Protein AF-A0A970HP97-F1 (afdb_monomer)

Secondary structure (DSSP, 8-state):
---SS-HHHHHHHHHHHHHHHHHHHHHHHHHH--S--STTT-HHHHHHHHHHHHHHHHHHHHHHHHHHHHHHHHHHHHHHHHHHHHHHHHHHHHHHHHSTT--SHHHHHHHHHHHHHHHHHHHHHHHH-EETTEESSSSGGG----------EETTEE-----SPPSS----------S-TT--S---------BTTB-----------TTS--SEEEEEEEEEETTTTEEEEEEEETTS-EEEEEE-HHHHHHHHSSTT--EEEEEE-SSS-EEEEEEE--SS---TT-HHHHHHHHHHHHHH-EEEE-----

Foldseek 3Di:
DDCPDDVVVVVVVVVVVVVVVVVVVVVVCVVVVDPDDDCVVPVVVVVVVVVVVVVVVVVVVVVVVVVLVVVLVVLVVVLVVVLVVLVVVLVVLVVVLVDPPPPDPVVNVVSVVSNVVSVVVNVVSQVVSDDPNDGDRVCPVVPPPPDQDDFDDDPPDRDRDDDPDDDDDDFDFDDDDDDDDPPPDDRPRFDFDDDDDDTDGDDDDPPDPLLADAAAKWQWAWAQDPVQLKIWIWIAGPVGRIWIFIDHLVLCCQQAQDQFGKHKTFTGDPPPDGNDIDIDTDRHHFDSVDPVRVRVVRVVCSVVDIDGDPDHDD

Solvent-accessible surface area (backbone atoms only — not comparable to full-atom values): 19083 Å² total; per-residue (Å²): 136,85,77,92,67,64,62,67,61,52,51,52,50,54,53,49,51,56,49,52,54,51,50,52,52,52,50,50,30,64,74,69,72,34,98,68,86,47,60,91,79,36,48,68,65,47,51,52,51,52,50,50,51,53,48,49,56,51,49,52,52,50,50,52,53,50,51,54,50,50,54,47,49,51,55,52,49,54,52,50,50,54,46,48,53,48,53,49,51,47,50,52,50,55,53,58,68,67,43,89,81,67,87,45,73,67,60,53,49,54,52,46,52,53,44,52,50,51,51,52,49,47,55,44,54,24,69,65,41,58,54,96,90,37,58,69,59,67,61,67,70,74,65,76,72,77,76,86,76,78,83,57,84,50,100,87,52,88,59,78,75,77,72,97,66,76,94,76,92,74,86,67,83,80,82,78,86,78,92,65,85,84,77,75,84,76,82,79,79,65,79,76,70,86,61,98,85,61,85,78,83,75,83,85,76,84,83,67,58,89,49,57,78,69,56,43,50,30,50,34,43,41,43,56,41,79,91,78,43,29,42,41,34,40,35,38,33,84,88,69,54,64,29,43,21,76,39,47,50,68,52,41,38,53,13,33,46,35,81,71,17,64,38,73,46,51,26,20,60,86,79,89,47,66,48,50,72,48,80,45,68,45,94,58,61,45,63,71,88,38,68,72,55,42,46,50,49,18,51,56,49,28,76,68,41,74,48,74,48,84,84,55,86,130

Radius of gyration: 45.41 Å; Cα contacts (8 Å, |Δi|>4): 296; chains: 1; bounding box: 108×75×128 Å

Sequence (314 aa):
MRINTNLIAQNTYIQYTSNNNKIAKSVEKLSSGYAINSAADNAAGLSISEKMRAQIRGLEQASANAQDGISLIQTAEGALSSSTEILQRMREIAVQSASDTNENEIDREALQDEFIQLQAELDEISKTTTFNKKNLLDGSLATSTAKLANVNLAKSGLSVELGKAAAGHYVFSVGIQQESAEITAQQATFIATSSSDSFTVGTVTNNLSPSSLANGNYTISAEYDEDNKQMIFTAVSDKGQQFIAILSDSELADAFGTEGGVATLSFGNGEGNNAFSFTLTPTSTYDTSSTSTMSTLAADLTDALKLSATGGVD

pLDDT: mean 76.12, std 19.37, range [35.47, 96.88]

Mean predicted aligned error: 19.82 Å

Structure (mmCIF, N/CA/C/O backbone):
data_AF-A0A970HP97-F1
#
_entry.id   AF-A0A970HP97-F1
#
loop_
_atom_site.group_PDB
_atom_site.id
_atom_site.type_symbol
_atom_site.label_atom_id
_atom_site.label_alt_id
_atom_site.label_comp_id
_atom_site.label_asym_id
_atom_site.label_entity_id
_atom_site.label_seq_id
_atom_site.pdbx_PDB_ins_code
_atom_site.Cartn_x
_atom_site.Cartn_y
_atom_site.Cartn_z
_atom_site.occupancy
_atom_site.B_iso_or_equiv
_atom_site.auth_seq_id
_atom_site.auth_comp_id
_atom_site.auth_asym_id
_atom_site.auth_atom_id
_atom_site.pdbx_PDB_model_num
ATOM 1 N N . MET A 1 1 ? -69.353 29.861 54.285 1.00 55.78 1 MET A N 1
ATOM 2 C CA . MET A 1 1 ? -68.503 29.457 53.143 1.00 55.78 1 MET A CA 1
ATOM 3 C C . MET A 1 1 ? -68.497 27.939 53.047 1.00 55.78 1 MET A C 1
ATOM 5 O O . MET A 1 1 ? -68.051 27.301 53.990 1.00 55.78 1 MET A O 1
ATOM 9 N N . ARG A 1 2 ? -69.018 27.353 51.960 1.00 57.62 2 ARG A N 1
ATOM 10 C CA . ARG A 1 2 ? -68.787 25.935 51.636 1.00 57.62 2 ARG A CA 1
ATOM 11 C C . ARG A 1 2 ? -67.528 25.883 50.778 1.00 57.62 2 ARG A C 1
ATOM 13 O O . ARG A 1 2 ? -67.493 26.501 49.719 1.00 57.62 2 ARG A O 1
ATOM 20 N N . ILE A 1 3 ? -66.489 25.222 51.269 1.00 61.12 3 ILE A N 1
ATOM 21 C CA . ILE A 1 3 ? -65.232 25.060 50.541 1.00 61.12 3 ILE A CA 1
ATOM 22 C C . ILE A 1 3 ? -65.373 23.773 49.724 1.00 61.12 3 ILE A C 1
ATOM 24 O O . ILE A 1 3 ? -65.165 22.685 50.247 1.00 61.12 3 ILE A O 1
ATOM 28 N N . ASN A 1 4 ? -65.798 23.888 48.463 1.00 70.94 4 ASN A N 1
ATOM 29 C CA . ASN A 1 4 ? -65.931 22.735 47.558 1.00 70.94 4 ASN A CA 1
ATOM 30 C C . ASN A 1 4 ? -64.565 22.187 47.095 1.00 70.94 4 ASN A C 1
ATOM 32 O O . ASN A 1 4 ? -64.493 21.062 46.612 1.00 70.94 4 ASN A O 1
ATOM 36 N N . THR A 1 5 ? -63.486 22.956 47.273 1.00 78.31 5 THR A N 1
ATOM 37 C CA . THR A 1 5 ? -62.128 22.594 46.848 1.00 78.31 5 THR A CA 1
ATOM 38 C C . THR A 1 5 ? -61.145 22.874 47.982 1.00 78.31 5 THR A C 1
ATOM 40 O O . THR A 1 5 ? -60.962 24.024 48.380 1.00 78.31 5 THR A O 1
ATOM 43 N N . ASN A 1 6 ? -60.509 21.833 48.526 1.00 86.00 6 ASN A N 1
ATOM 44 C CA . ASN A 1 6 ? -59.509 21.982 49.585 1.00 86.00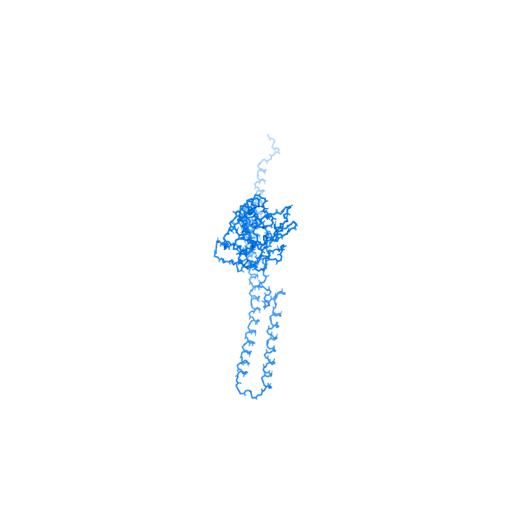 6 ASN A CA 1
ATOM 45 C C . ASN A 1 6 ? -58.143 22.358 48.987 1.00 86.00 6 ASN A C 1
ATOM 47 O O . ASN A 1 6 ? -57.333 21.493 48.654 1.00 86.00 6 ASN A O 1
ATOM 51 N N . LEU A 1 7 ? -57.895 23.662 48.858 1.00 87.12 7 LEU A N 1
ATOM 52 C CA . LEU A 1 7 ? -56.682 24.203 48.241 1.00 87.12 7 LEU A CA 1
ATOM 53 C C . LEU A 1 7 ? -55.395 23.817 48.991 1.00 87.12 7 LEU A C 1
ATOM 55 O O . LEU A 1 7 ? -54.365 23.588 48.360 1.00 87.12 7 LEU A O 1
ATOM 59 N N . ILE A 1 8 ? -55.449 23.697 50.323 1.00 90.00 8 ILE A N 1
ATOM 60 C CA . ILE A 1 8 ? -54.289 23.295 51.134 1.00 90.00 8 ILE A CA 1
ATOM 61 C C . ILE A 1 8 ? -53.921 21.845 50.818 1.00 90.00 8 ILE A C 1
ATOM 63 O O . ILE A 1 8 ? -52.769 21.571 50.495 1.00 90.00 8 ILE A O 1
ATOM 67 N N . ALA A 1 9 ? -54.901 20.935 50.818 1.00 90.19 9 ALA A N 1
ATOM 68 C CA . ALA A 1 9 ? -54.669 19.538 50.452 1.00 90.19 9 ALA A CA 1
ATOM 69 C C . ALA A 1 9 ? -54.169 19.391 49.006 1.00 90.19 9 ALA A C 1
ATOM 71 O O . ALA A 1 9 ? -53.275 18.587 48.745 1.00 90.19 9 ALA A O 1
ATOM 72 N N . GLN A 1 10 ? -54.692 20.194 48.073 1.00 92.31 10 GLN A N 1
ATOM 73 C CA . GLN A 1 10 ? -54.241 20.188 46.681 1.00 92.31 10 GLN A CA 1
ATOM 74 C C . GLN A 1 10 ? -52.784 20.662 46.544 1.00 92.31 10 GLN A C 1
ATOM 76 O O . GLN A 1 10 ? -52.002 20.040 45.826 1.00 92.31 10 GLN A O 1
ATOM 81 N N . ASN A 1 11 ? -52.387 21.709 47.271 1.00 92.69 11 ASN A N 1
ATOM 82 C CA . ASN A 1 11 ? -51.003 22.183 47.290 1.00 92.69 11 ASN A CA 1
ATOM 83 C C . ASN A 1 11 ? -50.057 21.143 47.922 1.00 92.69 11 ASN A C 1
ATOM 85 O O . ASN A 1 11 ? -49.006 20.826 47.362 1.00 92.69 11 ASN A O 1
ATOM 89 N N . THR A 1 12 ? -50.461 20.529 49.041 1.00 94.12 12 THR A N 1
ATOM 90 C CA . THR A 1 12 ? -49.709 19.427 49.661 1.00 94.12 12 THR A CA 1
ATOM 91 C C . THR A 1 12 ? -49.550 18.244 48.703 1.00 94.12 12 THR A C 1
ATOM 93 O O . THR A 1 12 ? -48.462 17.678 48.623 1.00 94.12 12 THR A O 1
ATOM 96 N N . TYR A 1 13 ? -50.582 17.898 47.928 1.00 94.69 13 TYR A N 1
ATOM 97 C CA . TYR A 1 13 ? -50.518 16.828 46.929 1.00 94.69 13 TYR A CA 1
ATOM 98 C C . TYR A 1 13 ? -49.542 17.138 45.779 1.00 94.69 13 TYR A C 1
ATOM 100 O O . TYR A 1 13 ? -48.750 16.272 45.395 1.00 94.69 13 TYR A O 1
ATOM 108 N N . ILE A 1 14 ? -49.524 18.377 45.270 1.00 95.44 14 ILE A N 1
ATOM 109 C CA . ILE A 1 14 ? -48.550 18.820 44.253 1.00 95.44 14 ILE A CA 1
ATOM 110 C C . ILE A 1 14 ? -47.120 18.734 44.809 1.00 95.44 14 ILE A C 1
ATOM 112 O O . ILE A 1 14 ? -46.222 18.196 44.152 1.00 95.44 14 ILE A O 1
ATOM 116 N N . GLN A 1 15 ? -46.903 19.200 46.043 1.00 94.88 15 GLN A N 1
ATOM 117 C CA . GLN A 1 15 ? -45.587 19.172 46.680 1.00 94.88 15 GLN A CA 1
ATOM 118 C C . GLN A 1 15 ? -45.115 17.745 47.005 1.00 94.88 15 GLN A C 1
ATOM 120 O O . GLN A 1 15 ? -43.931 17.442 46.826 1.00 94.88 15 GLN A O 1
ATOM 125 N N . TYR A 1 16 ? -46.027 16.867 47.435 1.00 95.81 16 TYR A N 1
ATOM 126 C CA . TYR A 1 16 ? -45.769 15.441 47.647 1.00 95.81 16 TYR A CA 1
ATOM 127 C C . TYR A 1 16 ? -45.381 14.749 46.339 1.00 95.81 16 TYR A C 1
ATOM 129 O O . TYR A 1 16 ? -44.362 14.066 46.287 1.00 95.81 16 TYR A O 1
ATOM 137 N N . THR A 1 17 ? -46.125 14.998 45.258 1.00 96.62 17 THR A N 1
ATOM 138 C CA . THR A 1 17 ? -45.828 14.441 43.929 1.00 96.62 17 THR A CA 1
ATOM 139 C C . THR A 1 17 ? -44.452 14.894 43.432 1.00 96.62 17 THR A C 1
ATOM 141 O O . THR A 1 17 ? -43.661 14.084 42.952 1.00 96.62 17 THR A O 1
ATOM 144 N N . SER A 1 18 ? -44.111 16.175 43.621 1.00 95.44 18 SER A N 1
ATOM 145 C CA . SER A 1 18 ? -42.775 16.707 43.313 1.00 95.44 18 SER A CA 1
ATOM 146 C C . SER A 1 18 ? -41.670 16.022 44.130 1.00 95.44 18 SER A C 1
ATOM 148 O O . SER A 1 18 ? -40.616 15.692 43.586 1.00 95.44 18 SER A O 1
ATOM 150 N N . ASN A 1 19 ? -41.904 15.764 45.421 1.00 95.69 19 ASN A N 1
ATOM 151 C CA . ASN A 1 19 ? -40.953 15.054 46.279 1.00 95.69 19 ASN A CA 1
ATOM 152 C C . ASN A 1 19 ? -40.778 13.592 45.835 1.00 95.69 19 ASN A C 1
ATOM 154 O O . ASN A 1 19 ? -39.650 13.144 45.645 1.00 95.69 19 ASN A O 1
ATOM 158 N N . ASN A 1 20 ? -41.877 12.891 45.554 1.00 96.31 20 ASN A N 1
ATOM 159 C CA . ASN A 1 20 ? -41.841 11.510 45.085 1.00 96.31 20 ASN A CA 1
ATOM 160 C C . ASN A 1 20 ? -41.040 11.370 43.776 1.00 96.31 20 ASN A C 1
ATOM 162 O O . ASN A 1 20 ? -40.208 10.475 43.651 1.00 96.31 20 ASN A O 1
ATOM 166 N N . ASN A 1 21 ? -41.192 12.318 42.844 1.00 93.75 21 ASN A N 1
ATOM 167 C CA . ASN A 1 21 ? -40.395 12.363 41.613 1.00 93.75 21 ASN A CA 1
ATOM 168 C C . ASN A 1 21 ? -38.895 12.589 41.880 1.00 93.75 21 ASN A C 1
ATOM 170 O O . ASN A 1 21 ? -38.052 12.019 41.187 1.00 93.75 21 ASN A O 1
ATOM 174 N N . LYS A 1 22 ? -38.535 13.399 42.887 1.00 92.19 22 LYS A N 1
ATOM 175 C CA . LYS A 1 22 ? -3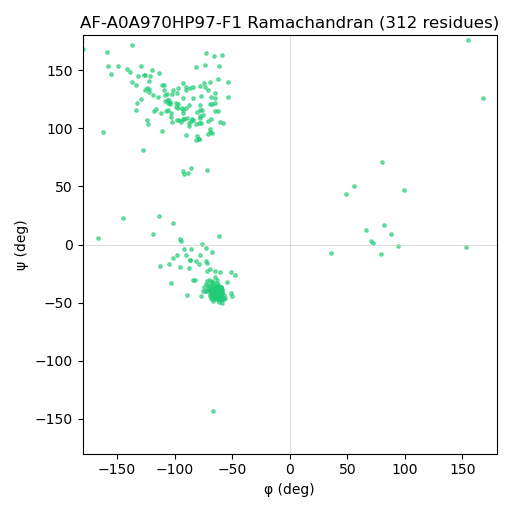7.131 13.590 43.296 1.00 92.19 22 LYS A CA 1
ATOM 176 C C . LYS A 1 22 ? -36.546 12.320 43.913 1.00 92.19 22 LYS A C 1
ATOM 178 O O . LYS A 1 22 ? -35.416 11.974 43.588 1.00 92.19 22 LYS A O 1
ATOM 183 N N . ILE A 1 23 ? -37.307 11.617 44.757 1.00 94.56 23 ILE A N 1
ATOM 184 C CA . ILE A 1 23 ? -36.887 10.332 45.338 1.00 94.56 23 ILE A CA 1
ATOM 185 C C . ILE A 1 23 ? -36.676 9.300 44.228 1.00 94.56 23 ILE A C 1
ATOM 187 O O . ILE A 1 23 ? -35.623 8.669 44.195 1.00 94.56 23 ILE A O 1
ATOM 191 N N . ALA A 1 24 ? -37.616 9.183 43.287 1.00 93.38 24 ALA A N 1
ATOM 192 C CA . ALA A 1 24 ? -37.496 8.271 42.152 1.00 93.38 24 ALA A CA 1
ATOM 193 C C . ALA A 1 24 ? -36.212 8.527 41.341 1.00 93.38 24 ALA A C 1
ATOM 195 O O . ALA A 1 24 ? -35.460 7.589 41.083 1.00 93.38 24 ALA A O 1
ATOM 196 N N . LYS A 1 25 ? -35.895 9.795 41.036 1.00 91.31 25 LYS A N 1
ATOM 197 C CA . LYS A 1 25 ? -34.633 10.169 40.371 1.00 91.31 25 LYS A CA 1
ATOM 198 C C . LYS A 1 25 ? -33.389 9.830 41.197 1.00 91.31 25 LYS A C 1
ATOM 200 O O . LYS A 1 25 ? -32.385 9.397 40.642 1.00 91.31 25 LYS A O 1
ATOM 205 N N . SER A 1 26 ? -33.417 10.036 42.513 1.00 91.94 26 SER A N 1
ATOM 206 C CA . SER A 1 26 ? -32.285 9.676 43.379 1.00 91.94 26 SER A CA 1
ATOM 207 C C . SER A 1 26 ? -32.055 8.165 43.415 1.00 91.94 26 SER A C 1
ATOM 209 O O . SER A 1 26 ? -30.909 7.726 43.367 1.00 91.94 26 SER A O 1
ATOM 211 N N . VAL A 1 27 ? -33.129 7.371 43.451 1.00 94.31 27 VAL A N 1
ATOM 212 C CA . VAL A 1 27 ? -33.056 5.904 43.377 1.00 94.31 27 VAL A CA 1
ATOM 213 C C . VAL A 1 27 ? -32.525 5.453 42.015 1.00 94.31 27 VAL A C 1
ATOM 215 O O . VAL A 1 27 ? -31.676 4.571 41.961 1.00 94.31 27 VAL A O 1
ATOM 218 N N . GLU A 1 28 ? -32.952 6.093 40.926 1.00 92.25 28 GLU A N 1
ATOM 219 C CA . GLU A 1 28 ? -32.447 5.829 39.574 1.00 92.25 28 GLU A CA 1
ATOM 220 C C . GLU A 1 28 ? -30.928 6.058 39.476 1.00 92.25 28 GLU A C 1
ATOM 222 O O . GLU A 1 28 ? -30.201 5.188 38.997 1.00 92.25 28 GLU A O 1
ATOM 227 N N . LYS A 1 29 ? -30.429 7.183 40.007 1.00 91.88 29 LYS A N 1
ATOM 228 C CA . LYS A 1 29 ? -28.985 7.486 40.054 1.00 91.88 29 LYS A CA 1
ATOM 229 C C . LYS A 1 29 ? -28.209 6.527 40.948 1.00 91.88 29 LYS A C 1
ATOM 231 O O . LYS A 1 29 ? -27.092 6.149 40.611 1.00 91.88 29 LYS A O 1
ATOM 236 N N . LEU A 1 30 ? -28.789 6.129 42.082 1.00 93.94 30 LEU A N 1
ATOM 237 C CA . LEU A 1 30 ? -28.181 5.139 42.970 1.00 93.94 30 LEU A CA 1
ATOM 238 C C . LEU A 1 30 ? -28.072 3.777 42.271 1.00 93.94 30 LEU A C 1
ATOM 240 O O . LEU A 1 30 ? -27.047 3.113 42.376 1.00 93.94 30 LEU A O 1
ATOM 244 N N . SER A 1 31 ? -29.113 3.385 41.534 1.00 94.88 31 SER A N 1
ATOM 245 C CA . SER A 1 31 ? -29.156 2.112 40.816 1.00 94.88 31 SER A CA 1
ATOM 246 C C . SER A 1 31 ? -28.220 2.079 39.609 1.00 94.88 31 SER A C 1
ATOM 248 O O . SER A 1 31 ? -27.692 1.013 39.305 1.00 94.88 31 SER A O 1
ATOM 250 N N . SER A 1 32 ? -28.029 3.200 38.903 1.00 91.50 32 SER A N 1
ATOM 251 C CA . SER A 1 32 ? -27.128 3.264 37.744 1.00 91.50 32 SER A CA 1
ATOM 252 C C . SER A 1 32 ? -25.676 3.573 38.116 1.00 91.50 32 SER A C 1
ATOM 254 O O . SER A 1 32 ? -24.774 3.333 37.318 1.00 91.50 32 SER A O 1
ATOM 256 N N . GLY A 1 33 ? -25.441 4.136 39.306 1.00 92.69 33 GLY A N 1
ATOM 257 C CA . GLY A 1 33 ? -24.133 4.636 39.728 1.00 92.69 33 GLY A CA 1
ATOM 258 C C . GLY A 1 33 ? -23.685 5.903 38.985 1.00 92.69 33 GLY A C 1
ATOM 259 O O . GLY A 1 33 ? -22.580 6.391 39.225 1.00 92.69 33 GLY A O 1
ATOM 260 N N . TYR A 1 34 ? -24.518 6.463 38.098 1.00 88.94 34 TYR A N 1
ATOM 261 C CA . TYR A 1 34 ? -24.204 7.666 37.331 1.00 88.94 34 TYR A CA 1
ATOM 262 C C . TYR A 1 34 ? -24.886 8.901 37.920 1.00 88.94 34 TYR A C 1
ATOM 264 O O . TYR A 1 34 ? -26.092 8.935 38.156 1.00 88.94 34 TYR A O 1
ATOM 272 N N . ALA A 1 35 ? -24.119 9.982 38.076 1.00 87.06 35 ALA A N 1
ATOM 273 C CA . ALA A 1 35 ? -24.653 11.265 38.534 1.00 87.06 35 ALA A CA 1
ATOM 274 C C . ALA A 1 35 ? -25.653 11.902 37.536 1.00 87.06 35 ALA A C 1
ATOM 276 O O . ALA A 1 35 ? -26.555 12.644 37.946 1.00 87.06 35 ALA A O 1
ATOM 277 N N . ILE A 1 36 ? -25.507 11.611 36.234 1.00 88.31 36 ILE A N 1
ATOM 278 C CA . ILE A 1 36 ? -26.355 12.099 35.134 1.00 88.31 36 ILE A CA 1
ATOM 279 C C . ILE A 1 36 ? -26.890 10.881 34.372 1.00 88.31 36 ILE A C 1
ATOM 281 O O . ILE A 1 36 ? -26.130 10.237 33.655 1.00 88.31 36 ILE A O 1
ATOM 285 N N . ASN A 1 37 ? -28.183 10.573 34.523 1.00 84.44 37 ASN A N 1
ATOM 286 C CA . ASN A 1 37 ? -28.817 9.420 33.864 1.00 84.44 37 ASN A CA 1
ATOM 287 C C . ASN A 1 37 ? -29.716 9.812 32.675 1.00 84.44 37 ASN A C 1
ATOM 289 O O . ASN A 1 37 ? -30.048 8.975 31.845 1.00 84.44 37 ASN A O 1
ATOM 293 N N . SER A 1 38 ? -30.100 11.090 32.570 1.00 86.94 38 SER A N 1
ATOM 294 C CA . SER A 1 38 ? -30.992 11.605 31.525 1.00 86.94 38 SER A CA 1
ATOM 295 C C . SER A 1 38 ? -30.560 12.990 31.043 1.00 86.94 38 SER A C 1
ATOM 297 O O . SER A 1 38 ? -30.015 13.789 31.810 1.00 86.94 38 SER A O 1
ATOM 299 N N . ALA A 1 39 ? -30.864 13.306 29.779 1.00 87.44 39 ALA A N 1
ATOM 300 C CA . ALA A 1 39 ? -30.628 14.625 29.189 1.00 87.44 39 ALA A CA 1
ATOM 301 C C . ALA A 1 39 ? -31.392 15.742 29.926 1.00 87.44 39 ALA A C 1
ATOM 303 O O . ALA A 1 39 ? -30.961 16.893 29.905 1.00 87.44 39 ALA A O 1
ATOM 304 N N . ALA A 1 40 ? -32.485 15.396 30.619 1.00 88.31 40 ALA A N 1
ATOM 305 C CA . ALA A 1 40 ? -33.268 16.327 31.431 1.00 88.31 40 ALA A CA 1
ATOM 306 C C . ALA A 1 40 ? -32.537 16.808 32.700 1.00 88.31 40 ALA A C 1
ATOM 308 O O . ALA A 1 40 ? -32.909 17.840 33.252 1.00 88.31 40 ALA A O 1
ATOM 309 N N . ASP A 1 41 ? -31.524 16.074 33.173 1.00 85.75 41 ASP A N 1
ATOM 310 C CA . ASP A 1 41 ? -30.747 16.460 34.354 1.00 85.75 41 ASP A CA 1
ATOM 311 C C . ASP A 1 41 ? -29.552 17.352 33.984 1.00 85.75 41 ASP A C 1
ATOM 313 O O . ASP A 1 41 ? -29.291 18.340 34.667 1.00 85.75 41 ASP A O 1
ATOM 317 N N . ASN A 1 42 ? -28.825 17.016 32.910 1.00 87.62 42 ASN A N 1
ATOM 318 C CA . ASN A 1 42 ? -27.752 17.842 32.348 1.00 87.62 42 ASN A CA 1
ATOM 319 C C . ASN A 1 42 ? -27.421 17.404 30.909 1.00 87.62 42 ASN A C 1
ATOM 321 O O . ASN A 1 42 ? -26.634 16.480 30.695 1.00 87.62 42 ASN A O 1
ATOM 325 N N . ALA A 1 43 ? -27.995 18.088 29.917 1.00 88.81 43 ALA A N 1
ATOM 326 C CA . ALA A 1 43 ? -27.797 17.757 28.505 1.00 88.81 43 ALA A CA 1
ATOM 327 C C . ALA A 1 43 ? -26.331 17.896 28.047 1.00 88.81 43 ALA A C 1
ATOM 329 O O . ALA A 1 43 ? -25.829 17.036 27.324 1.00 88.81 43 ALA A O 1
ATOM 330 N N . ALA A 1 44 ? -25.621 18.938 28.497 1.00 90.06 44 ALA A N 1
ATOM 331 C CA . ALA A 1 44 ? -24.222 19.162 28.125 1.00 90.06 44 ALA A CA 1
ATOM 332 C C . ALA A 1 44 ? -23.294 18.103 28.744 1.00 90.06 44 ALA A C 1
ATOM 334 O O . ALA A 1 44 ? -22.447 17.537 28.056 1.00 90.06 44 ALA A O 1
ATOM 335 N N . GLY A 1 45 ? -23.494 17.784 30.027 1.00 91.38 45 GLY A N 1
ATOM 336 C CA . GLY A 1 45 ? -22.727 16.754 30.728 1.00 91.38 45 GLY A CA 1
ATOM 337 C C . GLY A 1 45 ? -22.945 15.355 30.149 1.00 91.38 45 GLY A C 1
ATOM 338 O O . GLY A 1 45 ? -21.979 14.613 29.989 1.00 91.38 45 GLY A O 1
ATOM 339 N N . LEU A 1 46 ? -24.185 15.025 29.765 1.00 91.88 46 LEU A N 1
ATOM 340 C CA . LEU A 1 46 ? -24.497 13.763 29.090 1.00 91.88 46 LEU A CA 1
ATOM 341 C C . LEU A 1 46 ? -23.886 13.692 27.680 1.00 91.88 46 LEU A C 1
ATOM 343 O O . LEU A 1 46 ? -23.370 12.656 27.280 1.00 91.88 46 LEU A O 1
ATOM 347 N N . SER A 1 47 ? -23.901 14.791 26.921 1.00 92.25 47 SER A N 1
ATOM 348 C CA . SER A 1 47 ? -23.302 14.817 25.580 1.00 92.25 47 SER A CA 1
ATOM 349 C C . SER A 1 47 ? -21.780 14.633 25.623 1.00 92.25 47 SER A C 1
ATOM 351 O O . SER A 1 47 ? -21.228 13.874 24.824 1.00 92.25 47 SER A O 1
ATOM 353 N N . ILE A 1 48 ? -21.094 15.269 26.580 1.00 91.31 48 ILE A N 1
ATOM 354 C CA . ILE A 1 48 ? -19.646 15.096 26.765 1.00 91.31 48 ILE A CA 1
ATOM 355 C C . ILE A 1 48 ? -19.329 13.669 27.229 1.00 91.31 48 ILE A C 1
ATOM 357 O O . ILE A 1 48 ? -18.392 13.062 26.708 1.00 91.31 48 ILE A O 1
ATOM 361 N N . SER A 1 49 ? -20.102 13.103 28.163 1.00 92.50 49 SER A N 1
ATOM 362 C CA . SER A 1 49 ? -19.871 11.732 28.631 1.00 92.50 49 SER A CA 1
ATOM 363 C C . SER A 1 49 ? -20.109 10.695 27.532 1.00 92.50 49 SER A C 1
ATOM 365 O O . SER A 1 49 ? -19.302 9.777 27.396 1.00 92.50 49 SER A O 1
ATOM 367 N N . GLU A 1 50 ? -21.126 10.866 26.685 1.00 93.19 50 GLU A N 1
ATOM 368 C CA . GLU A 1 50 ? -21.344 9.998 25.522 1.00 93.19 50 GLU A CA 1
ATOM 369 C C . GLU A 1 50 ? -20.264 10.171 24.447 1.00 93.19 50 GLU A C 1
ATOM 371 O O . GLU A 1 50 ? -19.805 9.179 23.878 1.00 93.19 50 GLU A O 1
ATOM 376 N N . LYS A 1 51 ? -19.761 11.395 24.224 1.00 95.25 51 LYS A N 1
ATOM 377 C CA . LYS A 1 51 ? -18.587 11.620 23.363 1.00 95.25 51 LYS A CA 1
ATOM 378 C C . LYS A 1 51 ? -17.362 10.873 23.891 1.00 95.25 51 LYS A C 1
ATOM 380 O O . LYS A 1 51 ? -16.684 10.208 23.114 1.00 95.25 51 LYS A O 1
ATOM 385 N N . MET A 1 52 ? -17.090 10.947 25.194 1.00 95.31 52 MET A N 1
ATOM 386 C CA . MET A 1 52 ? -15.974 10.218 25.806 1.00 95.31 52 MET A CA 1
ATOM 387 C C . MET A 1 52 ? -16.183 8.703 25.740 1.00 95.31 52 MET A C 1
ATOM 389 O O . MET A 1 52 ? -15.253 7.989 25.391 1.00 95.31 52 MET A O 1
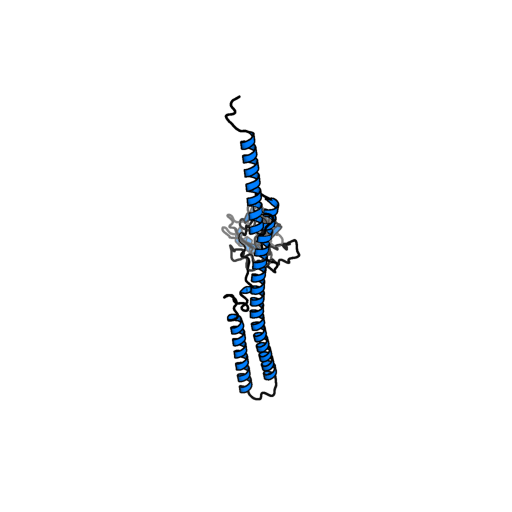ATOM 393 N N . ARG A 1 53 ? -17.399 8.195 25.980 1.00 94.06 53 ARG A N 1
ATOM 394 C CA . ARG A 1 53 ? -17.722 6.766 25.799 1.00 94.06 53 ARG A CA 1
ATOM 395 C C . ARG A 1 53 ? -17.501 6.311 24.358 1.00 94.06 53 ARG A C 1
ATOM 397 O O . ARG A 1 53 ? -16.956 5.236 24.138 1.00 94.06 53 ARG A O 1
ATOM 404 N N . ALA A 1 54 ? -17.889 7.123 23.375 1.00 95.94 54 ALA A N 1
ATOM 405 C CA . ALA A 1 54 ? -17.631 6.839 21.967 1.00 95.94 54 ALA A CA 1
ATOM 406 C C . ALA A 1 54 ? -16.129 6.845 21.645 1.00 95.94 54 ALA A C 1
ATOM 408 O O . ALA A 1 54 ? -15.664 5.963 20.929 1.00 95.94 54 ALA A O 1
ATOM 409 N N . GLN A 1 55 ? -15.368 7.788 22.207 1.00 96.12 55 GLN A N 1
ATOM 410 C CA . GLN A 1 55 ? -13.911 7.819 22.077 1.00 96.12 55 GLN A CA 1
ATOM 411 C C . GLN A 1 55 ? -13.252 6.598 22.717 1.00 96.12 55 GLN A C 1
ATOM 413 O O . GLN A 1 55 ? -12.395 6.001 22.084 1.00 96.12 55 GLN A O 1
ATOM 418 N N . ILE A 1 56 ? -13.675 6.190 23.917 1.00 95.19 56 ILE A N 1
ATOM 419 C CA . ILE A 1 56 ? -13.167 4.988 24.591 1.00 95.19 56 ILE A CA 1
ATOM 420 C C . ILE A 1 56 ? -13.415 3.757 23.720 1.00 95.19 56 ILE A C 1
ATOM 422 O O . ILE A 1 56 ? -12.463 3.060 23.400 1.00 95.19 56 ILE A O 1
ATOM 426 N N . ARG A 1 57 ? -14.645 3.552 23.227 1.00 96.31 57 ARG A N 1
ATOM 427 C CA . ARG A 1 57 ? -14.949 2.444 22.301 1.00 96.31 57 ARG A CA 1
ATOM 428 C C . ARG A 1 57 ? -14.106 2.505 21.021 1.00 96.31 57 ARG A C 1
ATOM 430 O O . ARG A 1 57 ? -13.656 1.479 20.522 1.00 96.31 57 ARG A O 1
ATOM 437 N N . GLY A 1 58 ? -13.872 3.707 20.492 1.00 96.88 58 GLY A N 1
ATOM 438 C CA . GLY A 1 58 ? -12.994 3.914 19.341 1.00 96.88 58 GLY A CA 1
ATOM 439 C C . GLY A 1 58 ? -11.533 3.558 19.632 1.00 96.88 58 GLY A C 1
ATOM 440 O O . GLY A 1 58 ? -10.884 2.933 18.799 1.00 96.88 58 GLY A O 1
ATOM 441 N N . LEU A 1 59 ? -11.026 3.911 20.815 1.00 96.62 59 LEU A N 1
ATOM 442 C CA . LEU A 1 59 ? -9.672 3.588 21.267 1.00 96.62 59 LEU A CA 1
ATOM 443 C C . LEU A 1 59 ? -9.505 2.098 21.580 1.00 96.62 59 LEU A C 1
ATOM 445 O O . LEU A 1 59 ? -8.464 1.539 21.257 1.00 96.62 59 LEU A O 1
ATOM 449 N N . GLU A 1 60 ? -10.515 1.445 22.154 1.00 96.69 60 GLU A N 1
ATOM 450 C CA . GLU A 1 60 ? -10.530 -0.007 22.368 1.00 96.69 60 GLU A CA 1
ATOM 451 C C . GLU A 1 60 ? -10.424 -0.747 21.031 1.00 96.69 60 GLU A C 1
ATOM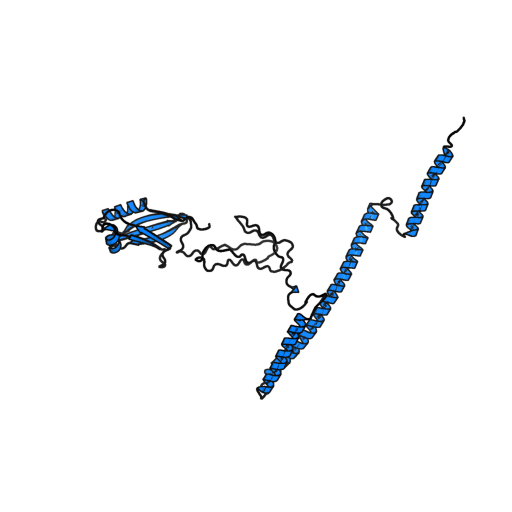 453 O O . GLU A 1 60 ? -9.562 -1.611 20.871 1.00 96.69 60 GLU A O 1
ATOM 458 N N . GLN A 1 61 ? -11.213 -0.340 20.029 1.00 95.25 61 GLN A N 1
ATOM 459 C CA . GLN A 1 61 ? -11.102 -0.900 18.682 1.00 95.25 61 GLN A CA 1
ATOM 460 C C . GLN A 1 61 ? -9.746 -0.581 18.041 1.00 95.25 61 GLN A C 1
ATOM 462 O O . GLN A 1 61 ? -9.157 -1.441 17.394 1.00 95.25 61 GLN A O 1
ATOM 467 N N . ALA A 1 62 ? -9.224 0.636 18.218 1.00 94.38 62 ALA A N 1
ATOM 468 C CA . ALA A 1 62 ? -7.900 0.995 17.717 1.00 94.38 62 ALA A CA 1
ATOM 469 C C . ALA A 1 62 ? -6.792 0.157 18.376 1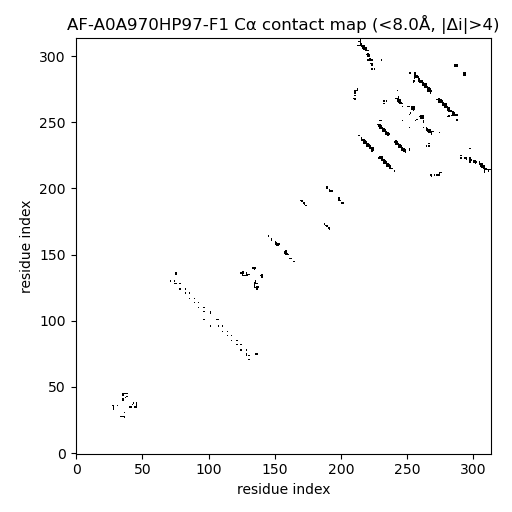.00 94.38 62 ALA A C 1
ATOM 471 O O . ALA A 1 62 ? -5.844 -0.232 17.700 1.00 94.38 62 ALA A O 1
ATOM 472 N N . SER A 1 63 ? -6.925 -0.158 19.666 1.00 94.38 63 SER A N 1
ATOM 473 C CA . SER A 1 63 ? -6.003 -1.030 20.391 1.00 94.38 63 SER A CA 1
ATOM 474 C C . SER A 1 63 ? -6.059 -2.464 19.865 1.00 94.38 63 SER A C 1
ATOM 476 O O . SER A 1 63 ? -5.006 -3.039 19.601 1.00 94.38 63 SER A O 1
ATOM 478 N N . ALA A 1 64 ? -7.257 -3.008 19.628 1.00 95.38 64 ALA A N 1
ATOM 479 C CA . ALA A 1 64 ? -7.422 -4.315 18.991 1.00 95.38 64 ALA A CA 1
ATOM 480 C C . ALA A 1 64 ? -6.805 -4.337 17.580 1.00 95.38 64 ALA A C 1
ATOM 482 O O . ALA A 1 64 ? -6.001 -5.209 17.269 1.00 95.38 64 ALA A O 1
ATOM 483 N N . ASN A 1 65 ? -7.068 -3.310 16.764 1.00 91.12 65 ASN A N 1
ATOM 484 C CA . ASN A 1 65 ? -6.475 -3.184 15.430 1.00 91.12 65 ASN A CA 1
ATOM 485 C C . ASN A 1 65 ? -4.938 -3.071 15.481 1.00 91.12 65 ASN A C 1
ATOM 487 O O . ASN A 1 65 ? -4.250 -3.568 14.592 1.00 91.12 65 ASN A O 1
ATOM 491 N N . ALA A 1 66 ? -4.383 -2.406 16.499 1.00 94.88 66 ALA A N 1
ATOM 492 C CA . ALA A 1 66 ? -2.938 -2.317 16.692 1.00 94.88 66 ALA A CA 1
ATOM 493 C C . ALA A 1 66 ? -2.333 -3.675 17.076 1.00 94.88 66 ALA A C 1
ATOM 495 O O . ALA A 1 66 ? -1.256 -4.010 16.590 1.00 94.88 66 ALA A O 1
ATOM 496 N N . GLN A 1 67 ? -3.027 -4.470 17.896 1.00 94.62 67 GLN A N 1
ATOM 497 C CA . GLN A 1 67 ? -2.617 -5.840 18.217 1.00 94.62 67 GLN A CA 1
ATOM 498 C C . GLN A 1 67 ? -2.623 -6.729 16.969 1.00 94.62 67 GLN A C 1
ATOM 500 O O . GLN A 1 67 ? -1.632 -7.410 16.722 1.00 94.62 67 GLN A O 1
ATOM 505 N N . ASP A 1 68 ? -3.656 -6.639 16.126 1.00 93.81 68 ASP A N 1
ATOM 506 C CA . ASP A 1 68 ? -3.686 -7.340 14.834 1.00 93.81 68 ASP A CA 1
ATOM 507 C C . ASP A 1 68 ? -2.523 -6.906 13.926 1.00 93.81 68 ASP A C 1
ATOM 509 O O . ASP A 1 68 ? -1.909 -7.732 13.248 1.00 93.81 68 ASP A O 1
ATOM 513 N N . GLY A 1 69 ? -2.182 -5.612 13.936 1.00 91.06 69 GLY A N 1
ATOM 514 C CA . GLY A 1 69 ? -1.013 -5.078 13.237 1.00 91.06 69 GLY A CA 1
ATOM 515 C C . GLY A 1 69 ? 0.308 -5.657 13.753 1.00 91.06 69 GLY A C 1
ATOM 516 O O . GLY A 1 69 ? 1.169 -6.017 12.954 1.00 91.06 69 GLY A O 1
ATOM 517 N N . ILE A 1 70 ? 0.454 -5.807 15.073 1.00 93.69 70 ILE A N 1
ATOM 518 C CA . ILE A 1 70 ? 1.616 -6.465 15.687 1.00 93.69 70 ILE A CA 1
ATOM 519 C C . ILE A 1 70 ? 1.682 -7.933 15.257 1.00 93.69 70 ILE A C 1
ATOM 521 O O . ILE A 1 70 ? 2.744 -8.389 14.844 1.00 93.69 70 ILE A O 1
ATOM 525 N N . SER A 1 71 ? 0.567 -8.666 15.295 1.00 95.38 71 SER A N 1
ATOM 526 C CA . SER A 1 71 ? 0.523 -10.069 14.860 1.00 95.38 71 SER A CA 1
ATOM 527 C C . SER A 1 71 ? 0.867 -10.239 13.377 1.00 95.38 71 SER A C 1
ATOM 529 O O . SER A 1 71 ? 1.568 -11.186 13.013 1.00 95.38 71 SER A O 1
ATOM 531 N N . LEU A 1 72 ? 0.437 -9.306 12.520 1.00 92.94 72 LEU A N 1
ATOM 532 C CA . LEU A 1 72 ? 0.832 -9.267 11.110 1.00 92.94 72 LEU A CA 1
ATOM 533 C C . LEU A 1 72 ? 2.348 -9.092 10.971 1.00 92.94 72 LEU A C 1
ATOM 535 O O . LEU A 1 72 ? 2.984 -9.859 10.249 1.00 92.94 72 LEU A O 1
ATOM 539 N N . ILE A 1 73 ? 2.928 -8.116 11.678 1.00 92.62 73 ILE A N 1
ATOM 540 C CA . ILE A 1 73 ? 4.373 -7.849 11.636 1.00 92.62 73 ILE A CA 1
ATOM 541 C C . ILE A 1 73 ? 5.162 -9.048 12.162 1.00 92.62 73 ILE A C 1
ATOM 543 O O . ILE A 1 73 ? 6.132 -9.432 11.528 1.00 92.62 73 ILE A O 1
ATOM 547 N N . GLN A 1 74 ? 4.731 -9.686 13.251 1.00 94.88 74 GLN A N 1
ATOM 548 C CA . GLN A 1 74 ? 5.394 -10.878 13.793 1.00 94.88 74 GLN A CA 1
ATOM 549 C C . GLN A 1 74 ? 5.366 -12.058 12.818 1.00 94.88 74 GLN A C 1
ATOM 551 O O . GLN A 1 74 ? 6.349 -12.784 12.696 1.00 94.88 74 GLN A O 1
ATOM 556 N N . THR A 1 75 ? 4.258 -12.239 12.095 1.00 94.25 75 THR A N 1
ATOM 557 C CA . THR A 1 75 ? 4.165 -13.271 11.051 1.00 94.25 75 THR A CA 1
ATOM 558 C C . THR A 1 75 ? 5.153 -12.979 9.919 1.00 94.25 75 THR A C 1
ATOM 560 O O . THR A 1 75 ? 5.861 -13.878 9.468 1.00 94.25 75 THR A O 1
ATOM 563 N N . ALA A 1 76 ? 5.247 -11.715 9.493 1.00 93.12 76 ALA A N 1
ATOM 564 C CA . ALA A 1 76 ? 6.221 -11.292 8.491 1.00 93.12 76 ALA A CA 1
ATOM 565 C C . ALA A 1 76 ? 7.672 -11.419 8.992 1.00 93.12 76 ALA A C 1
ATOM 567 O O . ALA A 1 76 ? 8.532 -11.877 8.249 1.00 93.12 76 ALA A O 1
ATOM 568 N N . GLU A 1 77 ? 7.950 -11.055 10.244 1.00 94.25 77 GLU A N 1
ATOM 569 C CA . GLU A 1 77 ? 9.276 -11.138 10.865 1.00 94.25 77 GLU A CA 1
ATOM 570 C C . GLU A 1 77 ? 9.752 -12.588 10.986 1.00 94.25 77 GLU A C 1
ATOM 572 O O . GLU A 1 77 ? 10.886 -12.885 10.620 1.00 94.25 77 GLU A O 1
ATOM 577 N N . GLY A 1 78 ? 8.878 -13.506 11.413 1.00 95.19 78 GLY A N 1
ATOM 578 C CA . GLY A 1 78 ? 9.191 -14.934 11.456 1.00 95.19 78 GLY A CA 1
ATOM 579 C C . GLY A 1 78 ? 9.561 -15.483 10.077 1.00 95.19 78 GLY A C 1
ATOM 580 O O . GLY A 1 78 ? 10.596 -16.130 9.929 1.00 95.19 78 GLY A O 1
ATOM 581 N N . ALA A 1 79 ? 8.773 -15.148 9.052 1.00 94.56 79 ALA A N 1
ATOM 582 C CA . ALA A 1 79 ? 9.062 -15.542 7.676 1.00 94.56 79 ALA A CA 1
ATOM 583 C C . ALA A 1 79 ? 10.385 -14.944 7.155 1.00 94.56 79 ALA A C 1
ATOM 585 O O . ALA A 1 79 ? 11.189 -15.656 6.556 1.00 94.56 79 ALA A O 1
ATOM 586 N N . LEU A 1 80 ? 10.660 -13.665 7.437 1.00 94.62 80 LEU A N 1
ATOM 587 C CA . LEU A 1 80 ? 11.918 -13.010 7.058 1.00 94.62 80 LEU A CA 1
ATOM 588 C C . LEU A 1 80 ? 13.134 -13.575 7.805 1.00 94.62 80 LEU A C 1
ATOM 590 O O . LEU A 1 80 ? 14.227 -13.618 7.235 1.00 94.62 80 LEU A O 1
ATOM 594 N N . SER A 1 81 ? 12.966 -14.029 9.049 1.00 96.56 81 SER A N 1
ATOM 595 C CA . SER A 1 81 ? 14.015 -14.743 9.784 1.00 96.56 81 SER A CA 1
ATOM 596 C C . SER A 1 81 ? 14.390 -16.037 9.061 1.00 96.56 81 SER A C 1
ATOM 598 O O . SER A 1 81 ? 15.567 -16.253 8.778 1.00 96.56 81 SER A O 1
ATOM 600 N N . SER A 1 82 ? 13.401 -16.842 8.658 1.00 93.75 82 SER A N 1
ATOM 601 C CA . SER A 1 82 ? 13.638 -18.056 7.863 1.00 93.75 82 SER A CA 1
ATOM 602 C C . SER A 1 82 ? 14.275 -17.746 6.506 1.00 93.75 82 SER A C 1
ATOM 604 O O . SER A 1 82 ? 15.245 -18.396 6.120 1.00 93.75 82 SER A O 1
ATOM 606 N N . SER A 1 83 ? 13.818 -16.701 5.805 1.00 94.75 83 SER A N 1
ATOM 607 C CA . SER A 1 83 ? 14.473 -16.248 4.569 1.00 94.75 83 SER A CA 1
ATOM 608 C C . SER A 1 83 ? 15.931 -15.836 4.799 1.00 94.75 83 SER A C 1
ATOM 610 O O . SER A 1 83 ? 16.789 -16.098 3.959 1.00 94.75 83 SER A O 1
ATOM 612 N N . THR A 1 84 ? 16.241 -15.215 5.941 1.00 96.50 84 THR A N 1
ATOM 613 C CA . THR 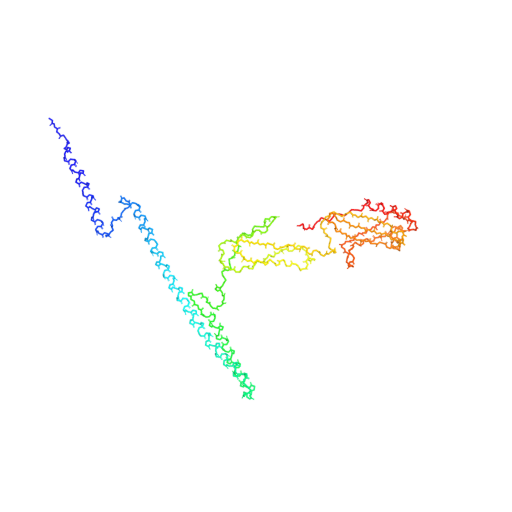A 1 84 ? 17.609 -14.808 6.291 1.00 96.50 84 THR A CA 1
ATOM 614 C C . THR A 1 84 ? 18.512 -16.018 6.531 1.00 96.50 84 THR A C 1
ATOM 616 O O . THR A 1 84 ? 19.644 -16.022 6.049 1.00 96.50 84 THR A O 1
ATOM 619 N N . GLU A 1 85 ? 18.027 -17.050 7.222 1.00 96.50 85 GLU A N 1
ATOM 620 C CA . GLU A 1 85 ? 18.757 -18.311 7.432 1.00 96.50 85 GLU A CA 1
ATOM 621 C C . GLU A 1 85 ? 19.040 -19.025 6.102 1.00 96.50 85 GLU A C 1
ATOM 623 O O . GLU A 1 85 ? 20.176 -19.433 5.846 1.00 96.50 85 GLU A O 1
ATOM 628 N N . ILE A 1 86 ? 18.052 -19.082 5.202 1.00 95.94 86 ILE A N 1
ATOM 629 C CA . ILE A 1 86 ? 18.229 -19.648 3.857 1.00 95.94 86 ILE A CA 1
ATOM 630 C C . ILE A 1 86 ? 19.284 -18.865 3.067 1.00 95.94 86 ILE A C 1
ATOM 632 O O . ILE A 1 86 ? 20.190 -19.457 2.484 1.00 95.94 86 ILE A O 1
ATOM 636 N N . LEU A 1 87 ? 19.231 -17.530 3.084 1.00 95.56 87 LEU A N 1
ATOM 637 C CA . LEU A 1 87 ? 20.217 -16.692 2.394 1.00 95.56 87 LEU A CA 1
ATOM 638 C C . LEU A 1 87 ? 21.631 -16.839 2.975 1.00 95.56 87 LEU A C 1
ATOM 640 O O . LEU A 1 87 ? 22.615 -16.751 2.234 1.00 95.56 87 LEU A O 1
ATOM 644 N N . GLN A 1 88 ? 21.757 -17.063 4.285 1.00 96.38 88 GLN A N 1
ATOM 645 C CA . GLN A 1 88 ? 23.043 -17.386 4.903 1.00 96.38 88 GLN A CA 1
ATOM 646 C C . GLN A 1 88 ? 23.570 -18.732 4.391 1.00 96.38 88 GLN A C 1
ATOM 648 O O . GLN A 1 88 ? 24.720 -18.788 3.955 1.00 96.38 88 GLN A O 1
ATOM 653 N N . ARG A 1 89 ? 22.726 -19.769 4.316 1.00 95.88 89 ARG A N 1
ATOM 654 C CA . ARG A 1 89 ? 23.095 -21.068 3.733 1.00 95.88 89 ARG A CA 1
ATOM 655 C C . ARG A 1 89 ? 23.482 -20.958 2.254 1.00 95.88 89 ARG A C 1
ATOM 657 O O . ARG A 1 89 ? 24.506 -21.496 1.846 1.00 95.88 89 ARG A O 1
ATOM 664 N N . MET A 1 90 ? 22.734 -20.192 1.459 1.00 95.12 90 MET A N 1
ATOM 665 C CA . MET A 1 90 ? 23.073 -19.918 0.055 1.00 95.12 90 MET A CA 1
ATOM 666 C C . MET A 1 90 ? 24.441 -19.234 -0.081 1.00 95.12 90 MET A C 1
ATOM 668 O O . MET A 1 90 ? 25.196 -19.531 -1.007 1.00 95.12 90 MET A O 1
ATOM 672 N N . ARG A 1 91 ? 24.796 -18.342 0.854 1.00 95.25 91 ARG A N 1
ATOM 673 C CA . ARG A 1 91 ? 26.126 -17.720 0.900 1.00 95.25 91 ARG A CA 1
ATOM 674 C C . ARG A 1 91 ? 27.217 -18.730 1.249 1.00 95.25 91 ARG A C 1
ATOM 676 O O . ARG A 1 91 ? 28.280 -18.677 0.636 1.00 95.25 91 ARG A O 1
ATOM 683 N N . GLU A 1 92 ? 26.982 -19.620 2.211 1.00 93.06 92 GLU A N 1
ATOM 684 C CA . GLU A 1 92 ? 27.925 -20.699 2.540 1.00 93.06 92 GLU A CA 1
ATOM 685 C C . GLU A 1 92 ? 28.210 -21.568 1.315 1.00 93.06 92 GLU A C 1
ATOM 687 O O . GLU A 1 92 ? 29.374 -21.780 0.984 1.00 93.06 92 GLU A O 1
ATOM 692 N N . ILE A 1 93 ? 27.162 -21.979 0.594 1.00 92.19 93 ILE A N 1
ATOM 693 C CA . ILE A 1 93 ? 27.272 -22.760 -0.645 1.00 92.19 93 ILE A CA 1
ATOM 694 C C . ILE A 1 93 ? 28.050 -21.982 -1.713 1.00 92.19 93 ILE A C 1
ATOM 696 O O . ILE A 1 93 ? 28.917 -22.551 -2.372 1.00 92.19 93 ILE A O 1
ATOM 700 N N . ALA A 1 94 ? 27.803 -20.676 -1.863 1.00 90.12 94 ALA A N 1
ATOM 701 C CA . ALA A 1 94 ? 28.525 -19.833 -2.819 1.00 90.12 94 ALA A CA 1
ATOM 702 C C . ALA A 1 94 ? 30.027 -19.708 -2.498 1.00 90.12 94 ALA A C 1
ATOM 704 O O . ALA A 1 94 ? 30.860 -19.700 -3.401 1.00 90.12 94 ALA A O 1
ATOM 705 N N . VAL A 1 95 ? 30.396 -19.624 -1.216 1.00 90.38 95 VAL A N 1
ATOM 706 C CA . VAL A 1 95 ? 31.809 -19.626 -0.797 1.00 90.38 95 VAL A CA 1
ATOM 707 C C . VAL A 1 95 ? 32.418 -21.018 -0.966 1.00 90.38 95 VAL A C 1
ATOM 709 O O . VAL A 1 95 ? 33.549 -21.139 -1.435 1.00 90.38 95 VAL A O 1
ATOM 712 N N . GLN A 1 96 ? 31.666 -22.069 -0.633 1.00 86.81 96 GLN A N 1
ATOM 713 C CA . GLN A 1 96 ? 32.099 -23.452 -0.791 1.00 86.81 96 GLN A CA 1
ATOM 714 C C . GLN A 1 96 ? 32.367 -23.783 -2.263 1.00 86.81 96 GLN A C 1
ATOM 716 O O . GLN A 1 96 ? 33.405 -24.368 -2.556 1.00 86.81 96 GLN A O 1
ATOM 721 N N . SER A 1 97 ? 31.502 -23.357 -3.189 1.00 85.19 97 SER A N 1
ATOM 722 C CA . SER A 1 97 ? 31.660 -23.575 -4.634 1.00 85.19 97 SER A CA 1
ATOM 723 C C . SER A 1 97 ? 32.779 -22.734 -5.265 1.00 85.19 97 SER A C 1
ATOM 725 O O . SER A 1 97 ? 33.330 -23.118 -6.302 1.00 85.19 97 SER A O 1
ATOM 727 N N . ALA A 1 98 ? 33.153 -21.617 -4.632 1.00 84.44 98 ALA A N 1
ATOM 728 C CA . ALA A 1 98 ? 34.296 -20.793 -5.020 1.00 84.44 98 ALA A CA 1
ATOM 729 C C . ALA A 1 98 ? 35.654 -21.366 -4.564 1.00 84.44 98 ALA A C 1
ATOM 731 O O . ALA A 1 98 ? 36.686 -20.954 -5.093 1.00 84.44 98 ALA A O 1
ATOM 732 N N . SER A 1 99 ? 35.678 -22.303 -3.606 1.00 80.62 99 SER A N 1
ATOM 733 C CA . SER A 1 99 ? 36.913 -22.970 -3.172 1.00 80.62 99 SER A CA 1
ATOM 734 C C . SER A 1 99 ? 37.432 -23.929 -4.253 1.00 80.62 99 SER A C 1
ATOM 736 O O . SER A 1 99 ? 36.684 -24.745 -4.793 1.00 80.62 99 SER A O 1
ATOM 738 N N . ASP A 1 100 ? 38.734 -23.855 -4.536 1.00 61.53 100 ASP A N 1
ATOM 739 C CA . ASP A 1 100 ? 39.427 -24.581 -5.618 1.00 61.53 100 ASP A CA 1
ATOM 740 C C . ASP A 1 100 ? 39.681 -26.073 -5.303 1.00 61.53 100 ASP A C 1
ATOM 742 O O . ASP A 1 100 ? 40.266 -26.802 -6.093 1.00 61.53 100 ASP A O 1
ATOM 746 N N . THR A 1 101 ? 39.246 -26.547 -4.129 1.00 66.81 101 THR A N 1
ATOM 747 C CA . THR A 1 101 ? 39.441 -27.932 -3.659 1.00 66.81 101 THR A CA 1
ATOM 748 C C . THR A 1 101 ? 38.293 -28.881 -4.009 1.00 66.81 101 THR A C 1
ATOM 750 O O . THR A 1 101 ? 38.367 -30.061 -3.681 1.00 66.81 101 THR A O 1
ATOM 753 N N . ASN A 1 102 ? 37.207 -28.388 -4.613 1.00 62.81 102 ASN A N 1
ATOM 754 C CA . ASN A 1 102 ? 36.140 -29.251 -5.126 1.00 62.81 102 ASN A CA 1
ATOM 755 C C . ASN A 1 102 ? 36.608 -29.823 -6.472 1.00 62.81 102 ASN A C 1
ATOM 757 O O . ASN A 1 102 ? 36.452 -29.183 -7.511 1.00 62.81 102 ASN A O 1
ATOM 761 N N . GLU A 1 103 ? 37.259 -30.987 -6.433 1.00 56.12 103 GLU A N 1
ATOM 762 C CA . GLU A 1 103 ? 38.015 -31.556 -7.558 1.00 56.12 103 GLU A CA 1
ATOM 763 C C . GLU A 1 103 ? 37.151 -32.115 -8.715 1.00 56.12 103 GLU A C 1
ATOM 765 O O . GLU A 1 103 ? 37.713 -32.513 -9.732 1.00 56.12 103 GLU A O 1
ATOM 770 N N . ASN A 1 104 ? 35.811 -32.125 -8.627 1.00 63.75 104 ASN A N 1
ATOM 771 C CA . ASN A 1 104 ? 34.932 -32.669 -9.676 1.00 63.75 104 ASN A CA 1
ATOM 772 C C . ASN A 1 104 ? 33.765 -31.741 -10.060 1.00 63.75 104 ASN A C 1
ATOM 774 O O . ASN A 1 104 ? 33.142 -31.106 -9.210 1.00 63.75 104 ASN A O 1
ATOM 778 N N . GLU A 1 105 ? 33.393 -31.750 -11.348 1.00 68.19 105 GLU A N 1
ATOM 779 C CA . GLU A 1 105 ? 32.163 -31.117 -11.865 1.00 68.19 105 GLU A CA 1
ATOM 780 C C . GLU A 1 105 ? 30.902 -31.615 -11.127 1.00 68.19 105 GLU A C 1
ATOM 782 O O . GLU A 1 105 ? 29.991 -30.831 -10.876 1.00 68.19 105 GLU A O 1
ATOM 787 N N . ILE A 1 106 ? 30.908 -32.877 -10.679 1.00 69.94 106 ILE A N 1
ATOM 788 C CA . ILE A 1 106 ? 29.817 -33.532 -9.934 1.00 69.94 106 ILE A CA 1
ATOM 789 C C . ILE A 1 106 ? 29.537 -32.841 -8.584 1.00 69.94 106 ILE A C 1
ATOM 791 O O . ILE A 1 106 ? 28.380 -32.673 -8.205 1.00 69.94 106 ILE A O 1
ATOM 795 N N . ASP A 1 107 ? 30.571 -32.395 -7.860 1.00 79.75 107 ASP A N 1
ATOM 796 C CA . ASP A 1 107 ? 30.389 -31.744 -6.552 1.00 79.75 107 ASP A CA 1
ATOM 797 C C . ASP A 1 107 ? 29.816 -30.328 -6.712 1.00 79.75 107 ASP A C 1
ATOM 799 O O . ASP A 1 107 ? 29.012 -29.870 -5.899 1.00 79.75 107 ASP A O 1
ATOM 803 N N . ARG A 1 108 ? 30.194 -29.632 -7.793 1.00 82.19 108 ARG A N 1
ATOM 804 C CA . ARG A 1 108 ? 29.627 -28.320 -8.138 1.00 82.19 108 ARG A CA 1
ATOM 805 C C . ARG A 1 108 ? 28.171 -28.436 -8.585 1.00 82.19 108 ARG A C 1
ATOM 807 O O . ARG A 1 108 ? 27.383 -27.555 -8.255 1.00 82.19 108 ARG A O 1
ATOM 814 N N . GLU A 1 109 ? 27.820 -29.507 -9.293 1.00 86.31 109 GLU A N 1
ATOM 815 C CA . GLU A 1 109 ? 26.441 -29.804 -9.694 1.00 86.31 109 GLU A CA 1
ATOM 816 C C . GLU A 1 109 ? 25.548 -30.064 -8.471 1.00 86.31 109 GLU A C 1
ATOM 818 O O . GLU A 1 109 ? 24.511 -29.424 -8.329 1.00 86.31 109 GLU A O 1
ATOM 823 N N . ALA A 1 110 ? 25.997 -30.876 -7.508 1.00 86.69 110 ALA A N 1
ATOM 824 C CA . ALA A 1 110 ? 25.244 -31.120 -6.273 1.00 86.69 110 ALA A CA 1
ATOM 825 C C . ALA A 1 110 ? 25.037 -29.846 -5.424 1.00 86.69 110 ALA A C 1
ATOM 827 O O . ALA A 1 110 ? 23.953 -29.624 -4.881 1.00 86.69 110 ALA A O 1
ATOM 828 N N . LEU A 1 111 ? 26.056 -28.980 -5.327 1.00 88.81 111 LEU A N 1
ATOM 829 C CA . LEU A 1 111 ? 25.933 -27.677 -4.655 1.00 88.81 111 LEU A CA 1
ATOM 830 C C . LEU A 1 111 ? 24.968 -26.736 -5.393 1.00 88.81 111 LEU A C 1
ATOM 832 O O . LEU A 1 111 ? 24.258 -25.953 -4.759 1.00 88.81 111 LEU A O 1
ATOM 836 N N . GLN A 1 112 ? 24.932 -26.806 -6.725 1.00 89.56 112 GLN A N 1
ATOM 837 C CA . GLN A 1 112 ? 23.995 -26.038 -7.539 1.00 89.56 112 GLN A CA 1
ATOM 838 C C . GLN A 1 112 ? 22.552 -26.524 -7.343 1.00 89.56 112 GLN A C 1
ATOM 840 O O . GLN A 1 112 ? 21.653 -25.690 -7.228 1.00 89.56 112 GLN A O 1
ATOM 845 N N . ASP A 1 113 ? 22.330 -27.835 -7.249 1.00 93.38 113 ASP A N 1
ATOM 846 C CA . ASP A 1 113 ? 21.014 -28.409 -6.953 1.00 93.38 113 ASP A CA 1
ATOM 847 C C . ASP A 1 113 ? 20.501 -27.960 -5.575 1.00 93.38 113 ASP A C 1
ATOM 849 O O . ASP A 1 113 ? 19.353 -27.524 -5.454 1.00 93.38 113 ASP A O 1
ATOM 853 N N . GLU A 1 114 ? 21.363 -27.973 -4.548 1.00 94.19 114 GLU A N 1
ATOM 854 C CA . GLU A 1 114 ? 21.026 -27.438 -3.219 1.00 94.19 114 GLU A CA 1
ATOM 855 C C . GLU A 1 114 ? 20.672 -25.942 -3.303 1.00 94.19 114 GLU A C 1
ATOM 857 O O . GLU A 1 114 ? 19.666 -25.502 -2.743 1.00 94.19 114 GLU A O 1
ATOM 862 N N . PHE A 1 115 ? 21.444 -25.151 -4.054 1.00 94.44 115 PHE A N 1
ATOM 863 C CA . PHE A 1 115 ? 21.176 -23.722 -4.239 1.00 94.44 115 PHE A CA 1
ATOM 864 C C . PHE A 1 115 ? 19.825 -23.456 -4.923 1.00 94.44 115 PHE A C 1
ATOM 866 O O . PHE A 1 115 ? 19.089 -22.559 -4.507 1.00 94.44 115 PHE A O 1
ATOM 873 N N . ILE A 1 116 ? 19.478 -24.239 -5.950 1.00 95.94 116 ILE A N 1
ATOM 874 C CA . ILE A 1 116 ? 18.188 -24.143 -6.649 1.00 95.94 116 ILE A CA 1
ATOM 875 C C . ILE A 1 116 ? 17.038 -24.505 -5.702 1.00 95.94 116 ILE A C 1
ATOM 877 O O . ILE A 1 116 ? 16.010 -23.826 -5.703 1.00 95.94 116 ILE A O 1
ATOM 881 N N . GLN A 1 117 ? 17.208 -25.527 -4.859 1.00 95.94 117 GLN A N 1
ATOM 882 C CA . GLN A 1 117 ? 16.196 -25.896 -3.871 1.00 95.94 117 GLN A CA 1
ATOM 883 C C . GLN A 1 117 ? 15.970 -24.779 -2.841 1.00 95.94 117 GLN A C 1
ATOM 885 O O . GLN A 1 117 ? 14.825 -24.446 -2.539 1.00 95.94 117 GLN A O 1
ATOM 890 N N . LEU A 1 118 ? 17.040 -24.154 -2.346 1.00 96.25 118 LEU A N 1
ATOM 891 C CA . LEU A 1 118 ? 16.945 -23.014 -1.426 1.00 96.25 118 LEU A CA 1
ATOM 892 C C . LEU A 1 118 ? 16.290 -21.790 -2.080 1.00 96.25 118 LEU A C 1
ATOM 894 O O . LEU A 1 118 ? 15.523 -21.078 -1.433 1.00 96.25 118 LEU A O 1
ATOM 898 N N . GLN A 1 119 ? 16.547 -21.556 -3.370 1.00 95.31 119 GLN A N 1
ATOM 899 C CA . GLN A 1 119 ? 15.860 -20.515 -4.132 1.00 95.31 119 GLN A CA 1
ATOM 900 C C . GLN A 1 119 ? 14.354 -20.798 -4.250 1.00 95.31 119 GLN A C 1
ATOM 902 O O . GLN A 1 119 ? 13.547 -19.888 -4.062 1.00 95.31 119 GLN A O 1
ATOM 907 N N . ALA A 1 120 ? 13.970 -22.047 -4.524 1.00 96.38 120 ALA A N 1
ATOM 908 C CA . ALA A 1 120 ? 12.566 -22.447 -4.588 1.00 96.38 120 ALA A CA 1
ATOM 909 C C . ALA A 1 120 ? 11.858 -22.277 -3.233 1.00 96.38 120 ALA A C 1
ATOM 911 O O . ALA A 1 120 ? 10.733 -21.782 -3.192 1.00 96.38 120 ALA A O 1
ATOM 912 N N . GLU A 1 121 ? 12.536 -22.608 -2.132 1.00 95.25 121 GLU A N 1
ATOM 913 C CA . GLU A 1 121 ? 12.014 -22.411 -0.776 1.00 95.25 121 GLU A CA 1
ATOM 914 C C . GLU A 1 121 ? 11.798 -20.920 -0.457 1.00 95.25 121 GLU A C 1
ATOM 916 O O . GLU A 1 121 ? 10.767 -20.544 0.098 1.00 95.25 121 GLU A O 1
ATOM 921 N N . LEU A 1 122 ? 12.719 -20.032 -0.861 1.00 94.62 122 LEU A N 1
ATOM 922 C CA . LEU A 1 122 ? 12.528 -18.580 -0.713 1.00 94.62 122 LEU A CA 1
ATOM 923 C C . LEU A 1 122 ? 11.283 -18.079 -1.457 1.00 94.62 122 LEU A C 1
ATOM 925 O O . LEU A 1 122 ? 10.507 -17.287 -0.910 1.00 94.62 122 LEU A O 1
ATOM 929 N N . ASP A 1 123 ? 11.076 -18.551 -2.687 1.00 94.06 123 ASP A N 1
ATOM 930 C CA . ASP A 1 123 ? 9.889 -18.223 -3.478 1.00 94.06 123 ASP A CA 1
ATOM 931 C C . ASP A 1 123 ? 8.602 -18.761 -2.835 1.00 94.06 123 ASP A C 1
ATOM 933 O O . ASP A 1 123 ? 7.552 -18.110 -2.901 1.00 94.06 123 ASP A O 1
ATOM 937 N N . GLU A 1 124 ? 8.655 -19.941 -2.214 1.00 94.25 124 GLU A N 1
ATOM 938 C CA . GLU A 1 124 ? 7.525 -20.525 -1.495 1.00 94.25 124 GLU A CA 1
ATOM 939 C C . GLU A 1 124 ? 7.191 -19.728 -0.231 1.00 94.25 124 GLU A C 1
ATOM 941 O O . GLU A 1 124 ? 6.025 -19.369 -0.044 1.00 94.25 124 GLU A O 1
ATOM 946 N N . ILE A 1 125 ? 8.182 -19.351 0.585 1.00 93.69 125 ILE A N 1
ATOM 947 C CA . ILE A 1 125 ? 7.982 -18.488 1.764 1.00 93.69 125 ILE A CA 1
ATOM 948 C C . ILE A 1 125 ? 7.329 -17.164 1.348 1.00 93.69 125 ILE A C 1
ATOM 950 O O . ILE A 1 125 ? 6.365 -16.723 1.981 1.00 93.69 125 ILE A O 1
ATOM 954 N N . SER A 1 126 ? 7.787 -16.550 0.252 1.00 91.19 126 SER A N 1
ATOM 955 C CA . SER A 1 126 ? 7.200 -15.309 -0.269 1.00 91.19 126 SER A CA 1
ATOM 956 C C . SER A 1 126 ? 5.710 -15.463 -0.624 1.00 91.19 126 SER A C 1
ATOM 958 O O . SER A 1 126 ? 4.895 -14.604 -0.271 1.00 91.19 126 SER A O 1
ATOM 960 N N . LYS A 1 127 ? 5.333 -16.577 -1.267 1.00 90.50 127 LYS A N 1
ATOM 961 C CA . LYS A 1 127 ? 3.961 -16.842 -1.746 1.00 90.50 127 LYS A CA 1
ATOM 962 C C . LYS A 1 127 ? 3.014 -17.376 -0.669 1.00 90.50 127 LYS A C 1
ATOM 964 O O . LYS A 1 127 ? 1.809 -17.149 -0.762 1.00 90.50 127 LYS A O 1
ATOM 969 N N . THR A 1 128 ? 3.524 -18.110 0.317 1.00 92.38 128 THR A N 1
ATOM 970 C CA . THR A 1 128 ? 2.713 -18.798 1.339 1.00 92.38 128 THR A CA 1
ATOM 971 C C . THR A 1 128 ? 2.548 -17.988 2.624 1.00 92.38 128 THR A C 1
ATOM 973 O O . THR A 1 128 ? 1.595 -18.224 3.374 1.00 92.38 128 THR A O 1
ATOM 976 N N . THR A 1 129 ? 3.412 -16.995 2.870 1.00 93.62 129 THR A N 1
ATOM 977 C CA . THR A 1 129 ? 3.306 -16.114 4.041 1.00 93.62 129 THR A CA 1
ATOM 978 C C . THR A 1 129 ? 2.087 -15.203 3.916 1.00 93.62 129 THR A C 1
ATOM 980 O O . THR A 1 129 ? 2.113 -14.162 3.247 1.00 93.62 129 THR A O 1
ATOM 983 N N . THR A 1 130 ? 1.004 -15.587 4.595 1.00 91.31 130 THR A N 1
ATOM 984 C CA . THR A 1 130 ? -0.269 -14.863 4.574 1.00 91.31 130 THR A CA 1
ATOM 985 C C . THR A 1 130 ? -0.773 -14.523 5.971 1.00 91.31 130 THR A C 1
ATOM 987 O O . THR A 1 130 ? -0.623 -15.291 6.917 1.00 91.31 130 THR A O 1
ATOM 990 N N . PHE A 1 131 ? -1.437 -13.374 6.094 1.00 92.19 131 PHE A N 1
ATOM 991 C CA . PHE A 1 131 ? -2.189 -12.992 7.287 1.00 92.19 131 PHE A CA 1
ATOM 992 C C . PHE A 1 131 ? -3.590 -12.559 6.872 1.00 92.19 131 PHE A C 1
ATOM 994 O O . PHE A 1 131 ? -3.753 -11.698 6.006 1.00 92.19 131 PHE A O 1
ATOM 1001 N N . ASN A 1 132 ? -4.626 -13.173 7.451 1.00 87.81 132 ASN A N 1
ATOM 1002 C CA . ASN A 1 132 ? -6.022 -12.912 7.080 1.00 87.81 132 ASN A CA 1
ATOM 1003 C C . ASN A 1 132 ? -6.269 -12.950 5.554 1.00 87.81 132 ASN A C 1
ATOM 1005 O O . ASN A 1 132 ? -6.978 -12.104 5.008 1.00 87.81 132 ASN A O 1
ATOM 1009 N N . LYS A 1 133 ? -5.686 -13.947 4.867 1.00 87.44 133 LYS A N 1
ATOM 1010 C CA . LYS A 1 133 ? -5.755 -14.152 3.403 1.00 87.44 133 LYS A CA 1
ATOM 1011 C C . LYS A 1 133 ? -5.066 -13.074 2.553 1.00 87.44 133 LYS A C 1
ATOM 1013 O O . LYS A 1 133 ? -5.292 -13.026 1.347 1.00 87.44 133 LYS A O 1
ATOM 1018 N N . LYS A 1 134 ? -4.257 -12.201 3.155 1.00 86.06 134 LYS A N 1
ATOM 1019 C CA . LYS A 1 134 ? -3.409 -11.248 2.434 1.00 86.06 134 LYS A CA 1
ATOM 1020 C C . LYS A 1 134 ? -1.977 -11.756 2.423 1.00 86.06 134 LYS A C 1
ATOM 1022 O O . LYS A 1 134 ? -1.452 -12.079 3.487 1.00 86.06 134 LYS A O 1
ATOM 1027 N N . ASN A 1 135 ? -1.366 -11.793 1.246 1.00 90.00 135 ASN A N 1
ATOM 1028 C CA . ASN A 1 135 ? 0.054 -12.089 1.107 1.00 90.00 135 ASN A CA 1
ATOM 1029 C C . ASN A 1 135 ? 0.873 -10.920 1.664 1.00 90.00 135 ASN A C 1
ATOM 1031 O O . ASN A 1 135 ? 0.497 -9.756 1.493 1.00 90.00 135 ASN A O 1
ATOM 1035 N N . LEU A 1 136 ? 1.961 -11.235 2.367 1.00 89.56 136 LEU A N 1
ATOM 1036 C CA . LEU A 1 136 ? 2.784 -10.225 3.038 1.00 89.56 136 LEU A CA 1
ATOM 1037 C C . LEU A 1 136 ? 4.090 -9.923 2.294 1.00 89.56 136 LEU A C 1
ATOM 1039 O O . LEU A 1 136 ? 4.549 -8.784 2.331 1.00 89.56 136 LEU A O 1
ATOM 1043 N N . LEU A 1 137 ? 4.681 -10.922 1.631 1.00 87.81 137 LEU A N 1
ATOM 1044 C CA . LEU A 1 137 ? 6.067 -10.880 1.140 1.00 87.81 137 LEU A CA 1
ATOM 1045 C C . LEU A 1 137 ? 6.205 -11.014 -0.388 1.00 87.81 137 LEU A C 1
ATOM 1047 O O . LEU A 1 137 ? 7.319 -11.132 -0.889 1.00 87.81 137 LEU A O 1
ATOM 1051 N N . ASP A 1 138 ? 5.103 -10.969 -1.139 1.00 83.12 138 ASP A N 1
ATOM 1052 C CA . ASP A 1 138 ? 5.079 -11.096 -2.609 1.00 83.12 138 ASP A CA 1
ATOM 1053 C C . ASP A 1 138 ? 5.109 -9.740 -3.349 1.00 83.12 138 ASP A C 1
ATOM 1055 O O . ASP A 1 138 ? 5.002 -9.677 -4.572 1.00 83.12 138 ASP A O 1
ATOM 1059 N N . GLY A 1 139 ? 5.207 -8.630 -2.607 1.00 80.31 139 GLY A N 1
ATOM 1060 C CA . GLY A 1 139 ? 5.179 -7.266 -3.143 1.00 80.31 139 GLY A CA 1
ATOM 1061 C C . GLY A 1 139 ? 3.783 -6.732 -3.490 1.00 80.31 139 GLY A C 1
ATOM 1062 O O . GLY A 1 139 ? 3.639 -5.529 -3.719 1.00 80.31 139 GLY A O 1
ATOM 1063 N N . SER A 1 140 ? 2.731 -7.559 -3.454 1.00 77.12 140 SER A N 1
ATOM 1064 C CA . SER A 1 140 ? 1.355 -7.124 -3.744 1.00 77.12 140 SER A CA 1
ATOM 1065 C C . SER A 1 140 ? 0.848 -6.084 -2.737 1.00 77.12 140 SER A C 1
ATOM 1067 O O . SER A 1 140 ? 0.102 -5.170 -3.099 1.00 77.12 140 SER A O 1
ATOM 1069 N N . LEU A 1 141 ? 1.325 -6.142 -1.487 1.00 72.44 141 LEU A N 1
ATOM 1070 C CA . LEU A 1 141 ? 0.951 -5.207 -0.424 1.00 72.44 141 LEU A CA 1
ATOM 1071 C C . LEU A 1 141 ? 1.398 -3.757 -0.698 1.00 72.44 141 LEU A C 1
ATOM 1073 O O . LEU A 1 141 ? 0.782 -2.825 -0.184 1.00 72.44 141 LEU A O 1
ATOM 1077 N N . ALA A 1 142 ? 2.416 -3.546 -1.543 1.00 67.19 142 ALA A N 1
ATOM 1078 C CA . ALA A 1 142 ? 2.879 -2.210 -1.930 1.00 67.19 142 ALA A CA 1
ATOM 1079 C C . ALA A 1 142 ? 1.908 -1.485 -2.885 1.00 67.19 142 ALA A C 1
ATOM 1081 O O . ALA A 1 142 ? 2.005 -0.272 -3.077 1.00 67.19 142 ALA A O 1
ATOM 1082 N N . THR A 1 143 ? 0.942 -2.197 -3.476 1.00 53.00 143 THR A N 1
ATOM 1083 C CA . THR A 1 143 ? 0.064 -1.660 -4.526 1.00 53.00 143 THR A CA 1
ATOM 1084 C C . THR A 1 143 ? -1.242 -1.081 -3.983 1.00 53.00 143 THR A C 1
ATOM 1086 O O . THR A 1 143 ? -2.340 -1.491 -4.346 1.00 53.00 143 THR A O 1
ATOM 1089 N N . SER A 1 144 ? -1.144 -0.030 -3.168 1.00 47.78 144 SER A N 1
ATOM 1090 C CA . SER A 1 144 ? -2.231 0.957 -3.098 1.00 47.78 144 SER A CA 1
ATOM 1091 C C . SER A 1 144 ? -1.939 2.077 -4.096 1.00 47.78 144 SER A C 1
ATOM 1093 O O . SER A 1 144 ? -1.735 3.234 -3.737 1.00 47.78 144 SER A O 1
ATOM 1095 N N . THR A 1 145 ? -1.854 1.726 -5.383 1.00 45.78 145 THR A N 1
ATOM 1096 C CA . THR A 1 145 ? -1.901 2.719 -6.460 1.00 45.78 145 THR A CA 1
ATOM 1097 C C . THR A 1 145 ? -3.244 3.423 -6.361 1.00 45.78 145 THR A C 1
ATOM 1099 O O . THR A 1 145 ? -4.283 2.851 -6.702 1.00 45.78 145 THR A O 1
ATOM 1102 N N . ALA A 1 146 ? -3.237 4.659 -5.868 1.00 46.66 146 ALA A N 1
ATOM 1103 C CA . ALA A 1 146 ? -4.386 5.537 -5.961 1.00 46.66 146 ALA A CA 1
ATOM 1104 C C . ALA A 1 146 ? -4.727 5.695 -7.449 1.00 46.66 146 ALA A C 1
ATOM 1106 O O . ALA A 1 146 ? -4.018 6.372 -8.191 1.00 46.66 146 ALA A O 1
ATOM 1107 N N . LYS A 1 147 ? -5.794 5.033 -7.914 1.00 42.41 147 LYS A N 1
ATOM 1108 C CA . LYS A 1 147 ? -6.365 5.342 -9.225 1.00 42.41 147 LYS A CA 1
ATOM 1109 C C . LYS A 1 147 ? -6.854 6.782 -9.163 1.00 42.41 147 LYS A C 1
ATOM 1111 O O . LYS A 1 147 ? -7.771 7.085 -8.401 1.00 42.41 147 LYS A O 1
ATOM 1116 N N . LEU A 1 148 ? -6.241 7.658 -9.954 1.00 46.69 148 LEU A N 1
ATOM 1117 C CA . LEU A 1 148 ? -6.783 8.988 -10.176 1.00 46.69 148 LEU A CA 1
ATOM 1118 C C . LEU A 1 148 ? -8.119 8.829 -10.908 1.00 46.69 148 LEU A C 1
ATOM 1120 O O . LEU A 1 148 ? -8.170 8.331 -12.031 1.00 46.69 148 LEU A O 1
ATOM 1124 N N . ALA A 1 149 ? -9.203 9.219 -10.246 1.00 40.91 149 ALA A N 1
ATOM 1125 C CA . ALA A 1 149 ? -10.476 9.478 -10.894 1.00 40.91 149 ALA A CA 1
ATOM 1126 C C . ALA A 1 149 ? -10.564 10.991 -11.138 1.00 40.91 149 ALA A C 1
ATOM 1128 O O . ALA A 1 149 ? -10.275 11.763 -10.228 1.00 40.91 149 ALA A O 1
ATOM 1129 N N . ASN A 1 150 ? -10.987 11.381 -12.345 1.00 39.25 150 ASN A N 1
ATOM 1130 C CA . ASN A 1 150 ? -11.197 12.761 -12.816 1.00 39.25 150 ASN A CA 1
ATOM 1131 C C . ASN A 1 150 ? -9.924 13.515 -13.246 1.00 39.25 150 ASN A C 1
ATOM 1133 O O . ASN A 1 150 ? -9.508 14.481 -12.614 1.00 39.25 150 ASN A O 1
ATOM 1137 N N . VAL A 1 151 ? -9.343 13.126 -14.384 1.00 48.25 151 VAL A N 1
ATOM 1138 C CA . VAL A 1 151 ? -8.420 14.001 -15.127 1.00 48.25 151 VAL A CA 1
ATOM 1139 C C . VAL A 1 151 ? -9.259 14.923 -16.013 1.00 48.25 151 VAL A C 1
ATOM 1141 O O . VAL A 1 151 ? -9.836 14.471 -16.999 1.00 48.25 151 VAL A O 1
ATOM 1144 N N . ASN A 1 152 ? -9.351 16.207 -15.659 1.00 43.50 152 ASN A N 1
ATOM 1145 C CA . ASN A 1 152 ? -9.941 17.229 -16.524 1.00 43.50 152 ASN A CA 1
ATOM 1146 C C . ASN A 1 152 ? -8.831 17.883 -17.356 1.00 43.50 152 ASN A C 1
ATOM 1148 O O . ASN A 1 152 ? -7.975 18.580 -16.816 1.00 43.50 152 ASN A O 1
ATOM 1152 N N . LEU A 1 153 ? -8.848 17.671 -18.674 1.00 47.34 153 LEU A N 1
ATOM 1153 C CA . LEU A 1 153 ? -7.958 18.370 -19.600 1.00 47.34 153 LEU A CA 1
ATOM 1154 C C . LEU A 1 153 ? -8.533 19.765 -19.890 1.00 47.34 153 LEU A C 1
ATOM 1156 O O . LEU A 1 153 ? -9.379 19.926 -20.769 1.00 47.34 153 LEU A O 1
ATOM 1160 N N . ALA A 1 154 ? -8.102 20.778 -19.137 1.00 39.28 154 ALA A N 1
ATOM 1161 C CA . ALA A 1 154 ? -8.398 22.171 -19.459 1.00 39.28 154 ALA A CA 1
ATOM 1162 C C . ALA A 1 154 ? -7.382 22.712 -20.484 1.00 39.28 154 ALA A C 1
ATOM 1164 O O . ALA A 1 154 ? -6.175 22.510 -20.363 1.00 39.28 154 ALA A O 1
ATOM 1165 N N . LYS A 1 155 ? -7.892 23.427 -21.492 1.00 45.31 155 LYS A N 1
ATOM 1166 C CA . LYS A 1 155 ? -7.235 23.864 -22.742 1.00 45.31 155 LYS A CA 1
ATOM 1167 C C . LYS A 1 155 ? -6.004 24.790 -22.594 1.00 45.31 155 LYS A C 1
ATOM 1169 O O . LYS A 1 155 ? -5.520 25.289 -23.598 1.00 45.31 155 LYS A O 1
ATOM 1174 N N . SER A 1 156 ? -5.491 25.049 -21.390 1.00 44.59 156 SER A N 1
ATOM 1175 C CA . SER A 1 156 ? -4.262 25.846 -21.207 1.00 44.59 156 SER A CA 1
ATOM 1176 C C . SER A 1 156 ? -3.374 25.396 -20.040 1.00 44.59 156 SER A C 1
ATOM 1178 O O . SER A 1 156 ? -2.587 26.183 -19.515 1.00 44.59 156 SER A O 1
ATOM 1180 N N . GLY A 1 157 ? -3.495 24.144 -19.604 1.00 46.94 157 GLY A N 1
ATOM 1181 C CA . GLY A 1 157 ? -2.641 23.606 -18.553 1.00 46.94 157 GLY A CA 1
ATOM 1182 C C . GLY A 1 157 ? -3.177 22.283 -18.042 1.00 46.94 157 GLY A C 1
ATOM 1183 O O . GLY A 1 157 ? -4.339 22.180 -17.652 1.00 46.94 157 GLY A O 1
ATOM 1184 N N . LEU A 1 158 ? -2.326 21.260 -18.046 1.00 48.66 158 LEU A N 1
ATOM 1185 C CA . LEU A 1 158 ? -2.640 19.979 -17.435 1.00 48.66 158 LEU A CA 1
ATOM 1186 C C . LEU A 1 158 ? -2.636 20.153 -15.908 1.00 48.66 158 LEU A C 1
ATOM 1188 O O . LEU A 1 158 ? -1.583 20.097 -15.278 1.00 48.66 158 LEU A O 1
ATOM 1192 N N . SER A 1 159 ? -3.801 20.386 -15.303 1.00 42.16 159 SER A N 1
ATOM 1193 C CA . SER A 1 159 ? -3.952 20.342 -13.847 1.00 42.16 159 SER A CA 1
ATOM 1194 C C . SER A 1 159 ? -4.369 18.935 -13.423 1.00 42.16 159 SER A C 1
ATOM 1196 O O . SER A 1 159 ? -5.507 18.522 -13.654 1.00 42.16 159 SER A O 1
ATOM 1198 N N . VAL A 1 160 ? -3.450 18.193 -12.806 1.00 50.62 160 VAL A N 1
ATOM 1199 C CA . VAL A 1 160 ? -3.752 16.911 -12.160 1.00 50.62 160 VAL A CA 1
ATOM 1200 C C . VAL A 1 160 ? -3.923 17.171 -10.668 1.00 50.62 160 VAL A C 1
ATOM 1202 O O . VAL A 1 160 ? -2.949 17.429 -9.966 1.00 50.62 160 VAL A O 1
ATOM 1205 N N . GLU A 1 161 ? -5.159 17.119 -10.178 1.00 45.06 161 GLU A N 1
ATOM 1206 C CA . GLU A 1 161 ? -5.436 17.191 -8.744 1.00 45.06 161 GLU A CA 1
ATOM 1207 C C . GLU A 1 161 ? -5.406 15.771 -8.167 1.00 45.06 161 GLU A C 1
ATOM 1209 O O . GLU A 1 161 ? -6.270 14.938 -8.453 1.00 45.06 161 GLU A O 1
ATOM 1214 N N . LEU A 1 162 ? -4.372 15.460 -7.381 1.00 48.88 162 LEU A N 1
ATOM 1215 C CA . LEU A 1 162 ? -4.351 14.228 -6.599 1.00 48.88 162 LEU A CA 1
ATOM 1216 C C . LEU A 1 162 ? -5.261 14.438 -5.392 1.00 48.88 162 LEU A C 1
ATOM 1218 O O . LEU A 1 162 ? -5.102 15.402 -4.649 1.00 48.88 162 LEU A O 1
ATOM 1222 N N . GLY A 1 163 ? -6.203 13.517 -5.184 1.00 57.12 163 GLY A N 1
ATOM 1223 C CA . GLY A 1 163 ? -6.981 13.456 -3.948 1.00 57.12 163 GLY A CA 1
ATOM 1224 C C . GLY A 1 163 ? -6.109 13.084 -2.738 1.00 57.12 163 GLY A C 1
ATOM 1225 O O . GLY A 1 163 ? -4.945 13.452 -2.632 1.00 57.12 163 GLY A O 1
ATOM 1226 N N . LYS A 1 164 ? -6.649 12.295 -1.801 1.00 47.59 164 LYS A N 1
ATOM 1227 C CA . LYS A 1 164 ? -5.911 11.815 -0.613 1.00 47.59 164 LYS A CA 1
ATOM 1228 C C . LYS A 1 164 ? -4.860 10.748 -0.962 1.00 47.59 164 LYS A C 1
ATOM 1230 O O . LYS A 1 164 ? -4.990 9.593 -0.564 1.00 47.59 164 LYS A O 1
ATOM 1235 N N . ALA A 1 165 ? -3.847 11.116 -1.732 1.00 48.69 165 ALA A N 1
ATOM 1236 C CA . ALA A 1 165 ? -2.699 10.271 -2.006 1.00 48.69 165 ALA A CA 1
ATOM 1237 C C . ALA A 1 165 ? -1.752 10.295 -0.789 1.00 48.69 165 ALA A C 1
ATOM 1239 O O . ALA A 1 165 ? -1.536 11.345 -0.183 1.00 48.69 165 ALA A O 1
ATOM 1240 N N . ALA A 1 166 ? -1.227 9.135 -0.386 1.00 48.62 166 ALA A N 1
ATOM 1241 C CA . ALA A 1 166 ? -0.244 9.047 0.695 1.00 48.62 166 ALA A CA 1
ATOM 1242 C C . ALA A 1 166 ? 1.079 9.733 0.291 1.00 48.62 166 ALA A C 1
ATOM 1244 O O . ALA A 1 166 ? 1.330 9.958 -0.891 1.00 48.62 166 ALA A O 1
ATOM 1245 N N . ALA A 1 167 ? 1.955 10.065 1.240 1.00 47.44 167 ALA A N 1
ATOM 1246 C CA . ALA A 1 167 ? 3.280 10.582 0.890 1.00 47.44 167 ALA A CA 1
ATOM 1247 C C . ALA A 1 167 ? 4.094 9.498 0.148 1.00 47.44 167 ALA A C 1
ATOM 1249 O O . ALA A 1 167 ? 4.232 8.387 0.656 1.00 47.44 167 ALA A O 1
ATOM 1250 N N . GLY A 1 168 ? 4.613 9.803 -1.046 1.00 48.75 168 GLY A N 1
ATOM 1251 C CA . GLY A 1 168 ? 5.380 8.858 -1.866 1.00 48.75 168 GLY A CA 1
ATOM 1252 C C . GLY A 1 168 ? 5.871 9.459 -3.188 1.00 48.75 168 GLY A C 1
ATOM 1253 O O . GLY A 1 168 ? 5.444 10.546 -3.575 1.00 48.75 168 GLY A O 1
ATOM 1254 N N . HIS A 1 169 ? 6.774 8.750 -3.875 1.00 44.00 169 HIS A N 1
ATOM 1255 C CA . HIS A 1 169 ? 7.187 9.090 -5.240 1.00 44.00 169 HIS A CA 1
ATOM 1256 C C . HIS A 1 169 ? 6.116 8.633 -6.236 1.00 44.00 169 HIS A C 1
ATOM 1258 O O . HIS A 1 169 ? 5.829 7.442 -6.341 1.00 44.00 169 HIS A O 1
ATOM 1264 N N . TYR A 1 170 ? 5.558 9.581 -6.987 1.00 48.75 170 TYR A N 1
ATOM 1265 C CA . TYR A 1 170 ? 4.590 9.317 -8.048 1.00 48.75 170 TYR A CA 1
ATOM 1266 C C . TYR A 1 170 ? 5.241 9.558 -9.407 1.00 48.75 170 TYR A C 1
ATOM 1268 O O . TYR A 1 170 ? 5.737 10.650 -9.678 1.00 48.75 170 TYR A O 1
ATOM 1276 N N . VAL A 1 171 ? 5.227 8.539 -10.264 1.00 43.03 171 VAL A N 1
ATOM 1277 C CA . VAL A 1 171 ? 5.621 8.667 -11.669 1.00 43.03 171 VAL A CA 1
ATOM 1278 C C . VAL A 1 171 ? 4.347 8.850 -12.486 1.00 43.03 171 VAL A C 1
ATOM 1280 O O . VAL A 1 171 ? 3.490 7.968 -12.503 1.00 43.03 171 VAL A O 1
ATOM 1283 N N . PHE A 1 172 ? 4.209 9.998 -13.147 1.00 51.12 172 PHE A N 1
ATOM 1284 C CA . PHE A 1 172 ? 3.098 10.270 -14.058 1.00 51.12 172 PHE A CA 1
ATOM 1285 C C . PHE A 1 172 ? 3.559 10.029 -15.494 1.00 51.12 172 PHE A C 1
ATOM 1287 O O . PHE A 1 172 ? 4.497 10.673 -15.960 1.00 51.12 172 PHE A O 1
ATOM 1294 N N . SER A 1 173 ? 2.889 9.128 -16.209 1.00 40.62 173 SER A N 1
ATOM 1295 C CA . SER A 1 173 ? 3.030 8.989 -17.657 1.00 40.62 173 SER A CA 1
ATOM 1296 C C . SER A 1 173 ? 1.771 9.526 -18.333 1.00 40.62 173 SER A C 1
ATOM 1298 O O . SER A 1 173 ? 0.670 9.008 -18.153 1.00 40.62 173 SER A O 1
ATOM 1300 N N . VAL A 1 174 ? 1.921 10.606 -19.098 1.00 46.28 174 VAL A N 1
ATOM 1301 C CA . VAL A 1 174 ? 0.854 11.118 -19.962 1.00 46.28 174 VAL A CA 1
ATOM 1302 C C . VAL A 1 174 ? 1.081 10.524 -21.344 1.00 46.28 174 VAL A C 1
ATOM 1304 O O . VAL A 1 174 ? 2.002 10.918 -22.054 1.00 46.28 174 VAL A O 1
ATOM 1307 N N . GLY A 1 175 ? 0.257 9.545 -21.712 1.00 38.72 175 GLY A N 1
ATOM 1308 C CA . GLY A 1 175 ? 0.199 9.058 -23.086 1.00 38.72 175 GLY A CA 1
ATOM 1309 C C . GLY A 1 175 ? -0.607 10.036 -23.932 1.00 38.72 175 GLY A C 1
ATOM 1310 O O . GLY A 1 175 ? -1.818 10.145 -23.750 1.00 38.72 175 GLY A O 1
ATOM 1311 N N . ILE A 1 176 ? 0.046 10.754 -24.842 1.00 48.22 176 ILE A N 1
ATOM 1312 C CA . ILE A 1 176 ? -0.654 11.518 -25.878 1.00 48.22 176 ILE A CA 1
ATOM 1313 C C . ILE A 1 176 ? -1.088 10.505 -26.948 1.00 48.22 176 ILE A C 1
ATOM 1315 O O . ILE A 1 176 ? -0.244 9.851 -27.557 1.00 48.22 176 ILE A O 1
ATOM 1319 N N . GLN A 1 177 ? -2.400 10.326 -27.138 1.00 37.28 177 GLN A N 1
ATOM 1320 C CA . GLN A 1 177 ? -2.942 9.559 -28.269 1.00 37.28 177 GLN A CA 1
ATOM 1321 C C . GLN A 1 177 ? -2.597 10.309 -29.565 1.00 37.28 177 GLN A C 1
ATOM 1323 O O . GLN A 1 177 ? -2.915 11.488 -29.700 1.00 37.28 177 GLN A O 1
ATOM 1328 N N . GLN A 1 178 ? -1.884 9.636 -30.466 1.00 48.81 178 GLN A N 1
ATOM 1329 C CA . GLN A 1 178 ? -1.209 10.220 -31.628 1.00 48.81 178 GLN A CA 1
ATOM 1330 C C . GLN A 1 178 ? -2.113 10.184 -32.876 1.00 48.81 178 GLN A C 1
ATOM 1332 O O . GLN A 1 178 ? -2.769 9.173 -33.113 1.00 48.81 178 GLN A O 1
ATOM 1337 N N . GLU A 1 179 ? -2.122 11.252 -33.689 1.00 38.84 179 GLU A N 1
ATOM 1338 C CA . GLU A 1 179 ? -2.914 11.328 -34.937 1.00 38.84 179 GLU A CA 1
ATOM 1339 C C . GLU A 1 179 ? -2.087 11.087 -36.221 1.00 38.84 179 GLU A C 1
ATOM 1341 O O . GLU A 1 179 ? -2.669 10.836 -37.271 1.00 38.84 179 GLU A O 1
ATOM 1346 N N . SER A 1 180 ? -0.743 11.072 -36.181 1.00 40.56 180 SER A N 1
ATOM 1347 C CA . SER A 1 180 ? 0.056 10.678 -37.359 1.00 40.56 180 SER A CA 1
ATOM 1348 C C . SER A 1 180 ? 1.480 10.190 -37.046 1.00 40.56 180 SER A C 1
ATOM 1350 O O . SER A 1 180 ? 2.078 10.564 -36.036 1.00 40.56 180 SER A O 1
ATOM 1352 N N . ALA A 1 181 ? 2.013 9.347 -37.939 1.00 41.56 181 ALA A N 1
ATOM 1353 C CA . ALA A 1 181 ? 3.194 8.492 -37.756 1.00 41.56 181 ALA A CA 1
ATOM 1354 C C . ALA A 1 181 ? 4.567 9.198 -37.867 1.00 41.56 181 ALA A C 1
ATOM 1356 O O . ALA A 1 181 ? 5.592 8.597 -37.549 1.00 41.56 181 ALA A O 1
ATOM 1357 N N . GLU A 1 182 ? 4.624 10.463 -38.290 1.00 45.03 182 GLU A N 1
ATOM 1358 C CA . GLU A 1 182 ? 5.897 11.158 -38.569 1.00 45.03 182 GLU A CA 1
ATOM 1359 C C . GLU A 1 182 ? 6.535 11.832 -37.342 1.00 45.03 182 GLU A C 1
ATOM 1361 O O . GLU A 1 182 ? 7.726 12.134 -37.349 1.00 45.03 182 GLU A O 1
ATOM 1366 N N . ILE A 1 183 ? 5.804 11.978 -36.231 1.00 49.78 183 ILE A N 1
ATOM 1367 C CA . ILE A 1 183 ? 6.350 12.468 -34.951 1.00 49.78 183 ILE A CA 1
ATOM 1368 C C . ILE A 1 183 ? 6.878 11.270 -34.149 1.00 49.78 183 ILE A C 1
ATOM 1370 O O . ILE A 1 183 ? 6.380 10.911 -33.079 1.00 49.78 183 ILE A O 1
ATOM 1374 N N . THR A 1 184 ? 7.865 10.578 -34.711 1.00 43.81 184 THR A N 1
ATOM 1375 C CA . THR A 1 184 ? 8.522 9.454 -34.041 1.00 43.81 184 THR A CA 1
ATOM 1376 C C . THR A 1 184 ? 9.566 10.005 -33.062 1.00 43.81 184 THR A C 1
ATOM 1378 O O . THR A 1 184 ? 10.566 10.575 -33.480 1.00 43.81 184 THR A O 1
ATOM 1381 N N . ALA A 1 185 ? 9.331 9.784 -31.762 1.00 41.03 185 ALA A N 1
ATOM 1382 C CA . ALA A 1 185 ? 10.292 9.883 -30.647 1.00 41.03 185 ALA A CA 1
ATOM 1383 C C . ALA A 1 185 ? 10.334 11.153 -29.771 1.00 41.03 185 ALA A C 1
ATOM 1385 O O . ALA A 1 185 ? 11.416 11.588 -29.389 1.00 41.03 185 ALA A O 1
ATOM 1386 N N . GLN A 1 186 ? 9.193 11.675 -29.307 1.00 46.69 186 GLN A N 1
ATOM 1387 C CA . GLN A 1 186 ? 9.187 12.593 -28.153 1.00 46.69 186 GLN A CA 1
ATOM 1388 C C . GLN A 1 186 ? 8.196 12.130 -27.075 1.00 46.69 186 GLN A C 1
ATOM 1390 O O . GLN A 1 186 ? 7.073 12.610 -26.967 1.00 46.69 186 GLN A O 1
ATOM 1395 N N . GLN A 1 187 ? 8.628 11.167 -26.251 1.00 39.84 187 GLN A N 1
ATOM 1396 C CA . GLN A 1 187 ? 8.032 10.977 -24.927 1.00 39.84 187 GLN A CA 1
ATOM 1397 C C . GLN A 1 187 ? 8.421 12.195 -24.083 1.00 39.84 187 GLN A C 1
ATOM 1399 O O . GLN A 1 187 ? 9.584 12.346 -23.713 1.00 39.84 187 GLN A O 1
ATOM 1404 N N . ALA A 1 188 ? 7.468 13.079 -23.794 1.00 40.59 188 ALA A N 1
ATOM 1405 C CA . ALA A 1 188 ? 7.668 14.107 -22.784 1.00 40.59 188 ALA A CA 1
ATOM 1406 C C . ALA A 1 188 ? 7.723 13.420 -21.410 1.00 40.59 188 ALA A C 1
ATOM 1408 O O . ALA A 1 188 ? 6.696 13.082 -20.819 1.00 40.59 188 ALA A O 1
ATOM 1409 N N . THR A 1 189 ? 8.931 13.156 -20.916 1.00 36.84 189 THR A N 1
ATOM 1410 C CA . THR A 1 189 ? 9.130 12.646 -19.558 1.00 36.84 189 THR A CA 1
ATOM 1411 C C . THR A 1 189 ? 9.012 13.813 -18.584 1.00 36.84 189 THR A C 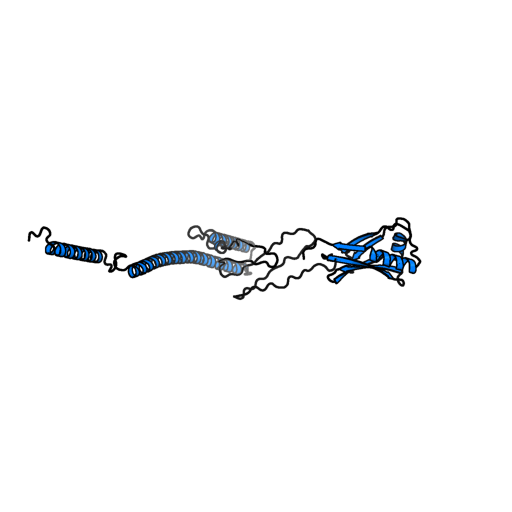1
ATOM 1413 O O . THR A 1 189 ? 9.923 14.627 -18.455 1.00 36.84 189 THR A O 1
ATOM 1416 N N . PHE A 1 190 ? 7.884 13.898 -17.884 1.00 45.16 190 PHE A N 1
ATOM 1417 C CA . PHE A 1 190 ? 7.694 14.855 -16.799 1.00 45.16 190 PHE A CA 1
ATOM 1418 C C . PHE A 1 190 ? 8.343 14.301 -15.527 1.00 45.16 190 PHE A C 1
ATOM 1420 O O . PHE A 1 190 ? 7.798 13.406 -14.883 1.00 45.16 190 PHE A O 1
ATOM 1427 N N . ILE A 1 191 ? 9.518 14.814 -15.153 1.00 40.38 191 ILE A N 1
ATOM 1428 C CA . ILE A 1 191 ? 10.139 14.477 -13.866 1.00 40.38 191 ILE A CA 1
ATOM 1429 C C . ILE A 1 191 ? 9.609 15.451 -12.815 1.00 40.38 191 ILE A C 1
ATOM 1431 O O . ILE A 1 191 ? 10.023 16.605 -12.740 1.00 40.38 191 ILE A O 1
ATOM 1435 N N . ALA A 1 192 ? 8.665 14.971 -12.011 1.00 40.38 192 ALA A N 1
ATOM 1436 C CA . ALA A 1 192 ? 8.185 15.664 -10.829 1.00 40.38 192 ALA A CA 1
ATOM 1437 C C . ALA A 1 192 ? 9.186 15.503 -9.680 1.00 40.38 192 ALA A C 1
ATOM 1439 O O . ALA A 1 192 ? 9.284 14.421 -9.104 1.00 40.38 192 ALA A O 1
ATOM 1440 N N . THR A 1 193 ? 9.896 16.565 -9.299 1.00 39.16 193 THR A N 1
ATOM 1441 C CA . THR A 1 193 ? 10.673 16.572 -8.050 1.00 39.16 193 THR A CA 1
ATOM 1442 C C . THR A 1 193 ? 9.827 17.234 -6.969 1.00 39.16 193 THR A C 1
ATOM 1444 O O . THR A 1 193 ? 9.609 18.443 -6.998 1.00 39.16 193 THR A O 1
ATOM 1447 N N . SER A 1 194 ? 9.299 16.461 -6.021 1.00 40.38 194 SER A N 1
ATOM 1448 C CA . SER A 1 194 ? 8.505 17.027 -4.931 1.00 40.38 194 SER A CA 1
ATOM 1449 C C . SER A 1 194 ? 9.411 17.670 -3.877 1.00 40.38 194 SER A C 1
ATOM 1451 O O . SER A 1 194 ? 9.993 16.968 -3.050 1.00 40.38 194 SER A O 1
ATOM 1453 N N . SER A 1 195 ? 9.479 19.002 -3.849 1.00 38.03 195 SER A N 1
ATOM 1454 C CA . SER A 1 195 ? 9.821 19.755 -2.638 1.00 38.03 195 SER A CA 1
ATOM 1455 C C . SER A 1 195 ? 8.577 20.501 -2.165 1.00 38.03 195 SER A C 1
ATOM 1457 O O . SER A 1 195 ? 8.229 21.536 -2.724 1.00 38.03 195 SER A O 1
ATOM 1459 N N . SER A 1 196 ? 7.896 19.893 -1.194 1.00 41.16 196 SER A N 1
ATOM 1460 C CA . SER A 1 196 ? 6.909 20.401 -0.222 1.00 41.16 196 SER A CA 1
ATOM 1461 C C . SER A 1 196 ? 5.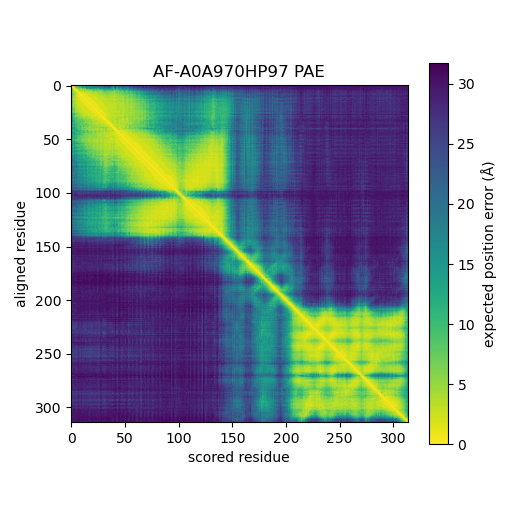882 21.502 -0.539 1.00 41.16 196 SER A C 1
ATOM 1463 O O . SER A 1 196 ? 5.036 21.662 0.320 1.00 41.16 196 SER A O 1
ATOM 1465 N N . ASP A 1 197 ? 5.854 22.217 -1.667 1.00 41.28 197 ASP A N 1
ATOM 1466 C CA . ASP A 1 197 ? 4.769 23.184 -1.944 1.00 41.28 197 ASP A CA 1
ATOM 1467 C C . ASP A 1 197 ? 4.668 23.718 -3.391 1.00 41.28 197 ASP A C 1
ATOM 1469 O O . ASP A 1 197 ? 3.842 24.587 -3.665 1.00 41.28 197 ASP A O 1
ATOM 1473 N N . SER A 1 198 ? 5.448 23.232 -4.366 1.00 35.47 198 SER A N 1
ATOM 1474 C CA . SER A 1 198 ? 5.195 23.605 -5.772 1.00 35.47 198 SER A CA 1
ATOM 1475 C C . SER A 1 198 ? 5.705 22.580 -6.780 1.00 35.47 198 SER A C 1
ATOM 1477 O O . SER A 1 198 ? 6.718 21.918 -6.559 1.00 35.47 198 SER A O 1
ATOM 1479 N N . PHE A 1 199 ? 4.977 22.461 -7.892 1.00 43.06 199 PHE A N 1
ATOM 1480 C CA . PHE A 1 199 ? 5.352 21.688 -9.071 1.00 43.06 199 PHE A CA 1
ATOM 1481 C C . PHE A 1 199 ? 5.775 22.668 -10.168 1.00 43.06 199 PHE A C 1
ATOM 1483 O O . PHE A 1 199 ? 4.961 23.474 -10.619 1.00 43.06 199 PHE A O 1
ATOM 1490 N N . THR A 1 200 ? 7.040 22.634 -10.587 1.00 36.88 200 THR A N 1
ATOM 1491 C CA . THR A 1 200 ? 7.518 23.412 -11.735 1.00 36.88 200 THR A CA 1
ATOM 1492 C C . THR A 1 200 ? 7.562 22.520 -12.971 1.00 36.88 200 THR A C 1
ATOM 1494 O O . THR A 1 200 ? 8.270 21.518 -13.019 1.00 36.88 200 THR A O 1
ATOM 1497 N N . VAL A 1 201 ? 6.780 22.882 -13.989 1.00 43.31 201 VAL A N 1
ATOM 1498 C CA . VAL A 1 201 ? 6.856 22.268 -15.319 1.00 43.31 201 VAL A CA 1
ATOM 1499 C C . VAL A 1 201 ? 8.095 22.833 -16.012 1.00 43.31 201 VAL A C 1
ATOM 1501 O O . VAL A 1 201 ? 8.176 24.039 -16.244 1.00 43.31 201 VAL A O 1
ATOM 1504 N N . GLY A 1 202 ? 9.079 21.979 -16.306 1.00 47.84 202 GLY A N 1
ATOM 1505 C CA . GLY A 1 202 ? 10.191 22.337 -17.190 1.00 47.84 202 GLY A CA 1
ATOM 1506 C C . GLY A 1 202 ? 9.689 22.677 -18.599 1.00 47.84 202 GLY A C 1
ATOM 1507 O O . GLY A 1 202 ? 8.627 22.216 -19.009 1.00 47.84 202 GLY A O 1
ATOM 1508 N N . THR A 1 203 ? 10.433 23.505 -19.333 1.00 39.84 203 THR A N 1
ATOM 1509 C CA . THR A 1 203 ? 10.052 23.995 -20.668 1.00 39.84 203 THR A CA 1
ATOM 1510 C C . THR A 1 203 ? 9.711 22.853 -21.626 1.00 39.84 203 THR A C 1
ATOM 1512 O O . THR A 1 203 ? 10.522 21.949 -21.826 1.00 39.84 203 THR A O 1
ATOM 1515 N N . VAL A 1 204 ? 8.533 22.924 -22.253 1.00 46.56 204 VAL A N 1
ATOM 1516 C CA . VAL A 1 204 ? 8.181 22.082 -23.402 1.00 46.56 204 VAL A CA 1
ATOM 1517 C C . VAL A 1 204 ? 9.006 22.570 -24.588 1.00 46.56 204 VAL A C 1
ATOM 1519 O O . VAL A 1 204 ? 8.752 23.644 -25.128 1.00 46.56 204 VAL A O 1
ATOM 1522 N N . THR A 1 205 ? 10.024 21.806 -24.971 1.00 40.34 205 THR A N 1
ATOM 1523 C CA . THR A 1 205 ? 10.768 22.055 -26.205 1.00 40.34 205 THR A CA 1
ATOM 1524 C C . THR A 1 205 ? 10.044 21.332 -27.336 1.00 40.34 205 THR A C 1
ATOM 1526 O O . THR A 1 205 ? 10.135 20.111 -27.433 1.00 40.34 205 THR A O 1
ATOM 1529 N N . ASN A 1 206 ? 9.318 22.067 -28.185 1.00 47.94 206 ASN A N 1
ATOM 1530 C CA . ASN A 1 206 ? 8.865 21.538 -29.473 1.00 47.94 206 ASN A CA 1
ATOM 1531 C C . ASN A 1 206 ? 10.104 21.323 -30.351 1.00 47.94 206 ASN A C 1
ATOM 1533 O O . ASN A 1 206 ? 10.586 22.260 -30.984 1.00 47.94 206 ASN A O 1
ATOM 1537 N N . ASN A 1 207 ? 10.639 20.102 -30.386 1.00 45.97 207 ASN A N 1
ATOM 1538 C CA . ASN A 1 207 ? 11.710 19.736 -31.311 1.00 45.97 207 ASN A CA 1
ATOM 1539 C C . ASN A 1 207 ? 11.086 19.307 -32.647 1.00 45.97 207 ASN A C 1
ATOM 1541 O O . ASN A 1 207 ? 11.130 18.139 -33.037 1.00 45.97 207 ASN A O 1
ATOM 1545 N N . LEU A 1 208 ? 10.444 20.258 -33.326 1.00 52.72 208 LEU A N 1
ATOM 1546 C CA . LEU A 1 208 ? 10.147 20.118 -34.745 1.00 52.72 208 LEU A CA 1
ATOM 1547 C C . LEU A 1 208 ? 11.483 20.183 -35.491 1.00 52.72 208 LEU A C 1
ATOM 1549 O O . LEU A 1 208 ? 12.275 21.099 -35.266 1.00 52.72 208 LEU A O 1
ATOM 1553 N N . SER A 1 209 ? 11.760 19.185 -36.335 1.00 56.47 209 SER A N 1
ATOM 1554 C CA . SER A 1 209 ? 12.939 19.219 -37.203 1.00 56.47 209 SER A CA 1
ATOM 1555 C C . SER A 1 209 ? 12.918 20.525 -38.012 1.00 56.47 209 SER A C 1
ATOM 1557 O O . SER A 1 209 ? 11.837 20.899 -38.480 1.00 56.47 209 SER A O 1
ATOM 1559 N N . PRO A 1 210 ? 14.057 21.207 -38.231 1.00 57.75 210 PRO A N 1
ATOM 1560 C CA . PRO A 1 210 ? 14.123 22.412 -39.061 1.00 57.75 210 PRO A CA 1
ATOM 1561 C C . PRO A 1 210 ? 13.481 22.256 -40.458 1.00 57.75 210 PRO A C 1
ATOM 1563 O O . PRO A 1 210 ? 13.024 23.239 -41.039 1.00 57.75 210 PRO A O 1
ATOM 1566 N N . SER A 1 211 ? 13.396 21.016 -40.958 1.00 60.78 211 SER A N 1
ATOM 1567 C CA . SER A 1 211 ? 12.775 20.606 -42.228 1.00 60.78 211 SER A CA 1
ATOM 1568 C C . SER A 1 211 ? 11.262 20.330 -42.175 1.00 60.78 211 SER A C 1
ATOM 1570 O O . SER A 1 211 ? 10.664 20.054 -43.210 1.00 60.78 211 SER A O 1
ATOM 1572 N N . SER A 1 212 ? 10.616 20.396 -41.008 1.00 66.88 212 SER A N 1
ATOM 1573 C CA . SER A 1 212 ? 9.163 20.195 -40.881 1.00 66.88 212 SER A CA 1
ATOM 1574 C C . SER A 1 212 ? 8.393 21.500 -41.106 1.00 66.88 212 SER A C 1
ATOM 1576 O O . SER A 1 212 ? 8.776 22.549 -40.588 1.00 66.88 212 SER A O 1
ATOM 1578 N N . LEU A 1 213 ? 7.313 21.443 -41.892 1.00 71.81 213 LEU A N 1
ATOM 1579 C CA . LEU A 1 213 ? 6.483 22.608 -42.201 1.00 71.81 213 LEU A CA 1
ATOM 1580 C C . LEU A 1 213 ? 5.602 22.972 -40.995 1.00 71.81 213 LEU A C 1
ATOM 1582 O O . LEU A 1 213 ? 4.686 22.226 -40.646 1.00 71.81 213 LEU A O 1
ATOM 1586 N N . ALA A 1 214 ? 5.861 24.114 -40.356 1.00 70.44 214 ALA A N 1
ATOM 1587 C CA . ALA A 1 214 ? 5.047 24.586 -39.237 1.00 70.44 214 ALA A CA 1
ATOM 1588 C C . ALA A 1 214 ? 3.673 25.112 -39.698 1.00 70.44 214 ALA A C 1
ATOM 1590 O O . ALA A 1 214 ? 3.521 25.589 -40.824 1.00 70.44 214 ALA A O 1
ATOM 1591 N N . ASN A 1 215 ? 2.676 25.080 -38.807 1.00 67.31 215 ASN A N 1
ATOM 1592 C CA . ASN A 1 215 ? 1.364 25.687 -39.054 1.00 67.31 215 ASN A CA 1
ATOM 1593 C C . ASN A 1 215 ? 1.490 27.210 -39.179 1.00 67.31 215 ASN A C 1
ATOM 1595 O O . ASN A 1 215 ? 2.076 27.848 -38.297 1.00 67.31 215 ASN A O 1
ATOM 1599 N N . GLY A 1 216 ? 0.910 27.784 -40.232 1.00 69.06 216 GLY A N 1
ATOM 1600 C CA . GLY A 1 216 ? 0.989 29.219 -40.484 1.00 69.06 216 GLY A CA 1
ATOM 1601 C C . GLY A 1 216 ? 0.814 29.597 -41.951 1.00 69.06 216 GLY A C 1
ATOM 1602 O O . GLY A 1 216 ? 0.692 28.751 -42.844 1.00 69.06 216 GLY A O 1
ATOM 1603 N N . ASN A 1 217 ? 0.799 30.906 -42.191 1.00 75.94 217 ASN A N 1
ATOM 1604 C CA . ASN A 1 217 ? 0.790 31.459 -43.540 1.00 75.94 217 ASN A CA 1
ATOM 1605 C C . ASN A 1 217 ? 2.225 31.673 -44.017 1.00 75.94 217 ASN A C 1
ATOM 1607 O O . ASN A 1 217 ? 3.035 32.268 -43.306 1.00 75.94 217 ASN A O 1
ATOM 1611 N N . TYR A 1 218 ? 2.501 31.229 -45.240 1.00 83.38 218 TYR A N 1
ATOM 1612 C CA . TYR A 1 218 ? 3.789 31.384 -45.895 1.00 83.38 218 TYR A CA 1
ATOM 1613 C C . TYR A 1 218 ? 3.640 32.291 -47.109 1.00 83.38 218 TYR A C 1
ATOM 1615 O O . TYR A 1 218 ? 2.818 32.056 -48.003 1.00 83.38 218 TYR A O 1
ATOM 1623 N N . THR A 1 219 ? 4.469 33.326 -47.148 1.00 82.62 219 THR A N 1
ATOM 1624 C CA . THR A 1 219 ? 4.653 34.162 -48.334 1.00 82.62 219 THR A CA 1
ATOM 1625 C C . THR A 1 219 ? 5.820 33.614 -49.136 1.00 82.62 219 THR A C 1
ATOM 1627 O O . THR A 1 219 ? 6.901 33.426 -48.576 1.00 82.62 219 THR A O 1
ATOM 1630 N N . ILE A 1 220 ? 5.595 33.346 -50.422 1.00 87.69 220 ILE A N 1
ATOM 1631 C CA . ILE A 1 220 ? 6.618 32.837 -51.335 1.00 87.69 220 ILE A CA 1
ATOM 1632 C C . ILE A 1 220 ? 7.058 33.989 -52.229 1.00 87.69 220 ILE A C 1
ATOM 1634 O O . ILE A 1 220 ? 6.238 34.563 -52.936 1.00 87.69 220 ILE A O 1
ATOM 1638 N N . SER A 1 221 ? 8.344 34.315 -52.199 1.00 87.38 221 SER A N 1
ATOM 1639 C CA . SER A 1 221 ? 8.962 35.285 -53.101 1.00 87.38 221 SER A CA 1
ATOM 1640 C C . SER A 1 221 ? 9.898 34.582 -54.069 1.00 87.38 221 SER A C 1
ATOM 1642 O O . SER A 1 221 ? 10.653 33.704 -53.655 1.00 87.38 221 SER A O 1
ATOM 1644 N N . ALA A 1 222 ? 9.864 34.976 -55.336 1.00 88.12 222 ALA A N 1
ATOM 1645 C CA . ALA A 1 222 ? 10.779 34.519 -56.369 1.00 88.12 222 ALA A CA 1
ATOM 1646 C C . ALA A 1 222 ? 11.739 35.651 -56.756 1.00 88.12 222 ALA A C 1
ATOM 1648 O O . ALA A 1 222 ? 11.323 36.796 -56.927 1.00 88.12 222 ALA A O 1
ATOM 1649 N N . GLU A 1 223 ? 13.013 35.321 -56.923 1.00 89.75 223 GLU A N 1
ATOM 1650 C CA . GLU A 1 223 ? 14.061 36.237 -57.366 1.00 89.75 223 GLU A CA 1
ATOM 1651 C C . GLU A 1 223 ? 14.898 35.562 -58.455 1.00 89.75 223 GLU A C 1
ATOM 1653 O O . GLU A 1 223 ? 15.227 34.379 -58.344 1.00 89.75 223 GLU A O 1
ATOM 1658 N N . TYR A 1 224 ? 15.223 36.305 -59.515 1.00 89.38 224 TYR A N 1
ATOM 1659 C CA . TYR A 1 224 ? 16.127 35.835 -60.560 1.00 89.38 224 TYR A CA 1
ATOM 1660 C C . TYR A 1 224 ? 17.554 36.287 -60.251 1.00 89.38 224 TYR A C 1
ATOM 1662 O O . TYR A 1 224 ? 17.831 37.485 -60.217 1.00 89.38 224 TYR A O 1
ATOM 1670 N N . ASP A 1 225 ? 18.450 35.326 -60.050 1.00 89.25 225 ASP A N 1
ATOM 1671 C CA . ASP A 1 225 ? 19.883 35.553 -59.899 1.00 89.25 225 ASP A CA 1
ATOM 1672 C C . ASP A 1 225 ? 20.531 35.600 -61.290 1.00 89.25 225 ASP A C 1
ATOM 1674 O O . ASP A 1 225 ? 20.678 34.575 -61.967 1.00 89.25 225 ASP A O 1
ATOM 1678 N N . GLU A 1 226 ? 20.904 36.806 -61.723 1.00 85.12 226 GLU A N 1
ATOM 1679 C CA . GLU A 1 226 ? 21.510 37.047 -63.036 1.00 85.12 226 GLU A CA 1
ATOM 1680 C C . GLU A 1 226 ? 22.910 36.433 -63.170 1.00 85.12 226 GLU A C 1
ATOM 1682 O O . GLU A 1 226 ? 23.294 36.022 -64.269 1.00 85.12 226 GLU A O 1
ATOM 1687 N N . ASP A 1 227 ? 23.660 36.348 -62.067 1.00 86.56 227 ASP A N 1
ATOM 1688 C CA . ASP A 1 227 ? 25.049 35.889 -62.058 1.00 86.56 227 ASP A CA 1
ATOM 1689 C C . ASP A 1 227 ? 25.120 34.367 -62.220 1.00 86.56 227 ASP A C 1
ATOM 1691 O O . ASP A 1 227 ? 25.964 33.847 -62.959 1.00 86.56 227 ASP A O 1
ATOM 1695 N N . ASN A 1 228 ? 24.204 33.647 -61.566 1.00 84.56 228 ASN A N 1
ATOM 1696 C CA . ASN A 1 228 ? 24.139 32.185 -61.620 1.00 84.56 228 ASN A CA 1
ATOM 1697 C C . ASN A 1 228 ? 23.115 31.647 -62.633 1.00 84.56 228 ASN A C 1
ATOM 1699 O O . ASN A 1 228 ? 23.113 30.442 -62.899 1.00 84.56 228 ASN A O 1
ATOM 1703 N N . LYS A 1 229 ? 22.277 32.521 -63.214 1.00 86.94 229 LYS A N 1
ATOM 1704 C CA . LYS A 1 229 ? 21.147 32.184 -64.100 1.00 86.94 229 LYS A CA 1
ATOM 1705 C C . LYS A 1 229 ? 20.158 31.218 -63.454 1.00 86.94 229 LYS A C 1
ATOM 1707 O O . LYS A 1 229 ? 19.828 30.169 -64.006 1.00 86.94 229 LYS A O 1
ATOM 1712 N N . GLN A 1 230 ? 19.728 31.540 -62.240 1.00 89.56 230 GLN A N 1
ATOM 1713 C CA . GLN A 1 230 ? 18.843 30.683 -61.451 1.00 89.56 230 GLN A CA 1
ATOM 1714 C C . GLN A 1 230 ? 17.647 31.470 -60.938 1.00 89.56 230 GLN A C 1
ATOM 1716 O O . GLN A 1 230 ? 17.726 32.675 -60.720 1.00 89.56 230 GLN A O 1
ATOM 1721 N N . MET A 1 231 ? 16.542 30.771 -60.706 1.00 87.44 231 MET A N 1
ATOM 1722 C CA . MET A 1 231 ? 15.390 31.324 -60.002 1.00 87.44 231 MET A CA 1
ATOM 1723 C C . MET A 1 231 ? 15.369 30.766 -58.590 1.00 87.44 231 MET A C 1
ATOM 1725 O O . MET A 1 231 ? 15.308 29.550 -58.398 1.00 87.44 231 MET A O 1
ATOM 1729 N N . ILE A 1 232 ? 15.397 31.659 -57.610 1.00 89.75 232 ILE A N 1
ATOM 1730 C CA . ILE A 1 232 ? 15.388 31.328 -56.191 1.00 89.75 232 ILE A CA 1
ATOM 1731 C C . ILE A 1 232 ? 14.006 31.655 -55.642 1.00 89.75 232 ILE A C 1
ATOM 1733 O O . ILE A 1 232 ? 13.555 32.796 -55.686 1.00 89.75 232 ILE A O 1
ATOM 1737 N N . PHE A 1 233 ? 13.340 30.651 -55.087 1.00 89.81 233 PHE A N 1
ATOM 1738 C CA . PHE A 1 233 ? 12.068 30.793 -54.400 1.00 89.81 233 PHE A CA 1
ATOM 1739 C C . PHE A 1 233 ? 12.296 30.683 -52.903 1.00 89.81 233 PHE A C 1
ATOM 1741 O O . PHE A 1 233 ? 12.803 29.676 -52.417 1.00 89.81 233 PHE A O 1
ATOM 1748 N N . THR A 1 234 ? 11.869 31.696 -52.167 1.00 88.44 234 THR A N 1
ATOM 1749 C CA . THR A 1 234 ? 11.975 31.761 -50.716 1.00 88.44 234 THR A CA 1
ATOM 1750 C C . THR A 1 234 ? 10.579 31.782 -50.116 1.00 88.44 234 THR A C 1
ATOM 1752 O O . THR A 1 234 ? 9.822 32.723 -50.332 1.00 88.44 234 THR A O 1
ATOM 1755 N N . ALA A 1 235 ? 10.233 30.757 -49.344 1.00 86.06 235 ALA A N 1
ATOM 1756 C CA . ALA A 1 235 ? 9.015 30.717 -48.548 1.00 86.06 235 ALA A CA 1
ATOM 1757 C C . ALA A 1 235 ? 9.336 31.130 -47.109 1.00 86.06 235 ALA A C 1
ATOM 1759 O O . ALA A 1 235 ? 10.150 30.478 -46.458 1.00 86.06 235 ALA A O 1
ATOM 1760 N N . VAL A 1 236 ? 8.692 32.184 -46.606 1.00 85.69 236 VAL A N 1
ATOM 1761 C CA . VAL A 1 236 ? 8.864 32.668 -45.226 1.00 85.69 236 VAL A CA 1
ATOM 1762 C C . VAL A 1 236 ? 7.534 32.593 -44.486 1.00 85.69 236 VAL A C 1
ATOM 1764 O O . VAL A 1 236 ? 6.525 33.097 -44.982 1.00 85.69 236 VAL A O 1
ATOM 1767 N N . SER A 1 237 ? 7.531 31.970 -43.307 1.00 83.31 237 SER A N 1
ATOM 1768 C CA . SER A 1 237 ? 6.380 31.973 -42.397 1.00 83.31 237 SER A CA 1
ATOM 1769 C C . SER A 1 237 ? 6.320 33.254 -41.564 1.00 83.31 237 SER A C 1
ATOM 1771 O O . SER A 1 237 ? 7.337 33.859 -41.224 1.00 83.31 237 SER A O 1
ATOM 1773 N N . ASP A 1 238 ? 5.107 33.612 -41.154 1.00 75.94 238 ASP A N 1
ATOM 1774 C CA . ASP A 1 238 ? 4.796 34.580 -40.093 1.00 75.94 238 ASP A CA 1
ATOM 1775 C C . ASP A 1 238 ? 5.588 34.409 -38.776 1.00 75.94 238 ASP A C 1
ATOM 1777 O O . ASP A 1 238 ? 5.809 35.384 -38.058 1.00 75.94 238 ASP A O 1
ATOM 1781 N N . LYS A 1 239 ? 6.043 33.190 -38.467 1.00 70.69 239 LYS A N 1
ATOM 1782 C CA . LYS A 1 239 ? 6.864 32.829 -37.301 1.00 70.69 239 LYS A CA 1
ATOM 1783 C C . LYS A 1 239 ? 8.373 32.796 -37.610 1.00 70.69 239 LYS A C 1
ATOM 1785 O O . LYS A 1 239 ? 9.162 32.448 -36.735 1.00 70.69 239 LYS A O 1
ATOM 1790 N N . GLY A 1 240 ? 8.790 33.169 -38.824 1.00 73.69 240 GLY A N 1
ATOM 1791 C CA . GLY A 1 240 ? 10.197 33.324 -39.216 1.00 73.69 240 GLY A CA 1
ATOM 1792 C C . GLY A 1 240 ? 10.895 32.062 -39.736 1.00 73.69 240 GLY A C 1
ATOM 1793 O O . GLY A 1 240 ? 12.108 32.095 -39.933 1.00 73.69 240 GLY A O 1
ATOM 1794 N N . GLN A 1 241 ? 10.171 30.960 -39.977 1.00 78.81 241 GLN A N 1
ATOM 1795 C CA . GLN A 1 241 ? 10.733 29.778 -40.648 1.00 78.81 241 GLN A CA 1
ATOM 1796 C C . GLN A 1 241 ? 10.906 30.055 -42.147 1.00 78.81 241 GLN A C 1
ATOM 1798 O O . GLN A 1 241 ? 9.995 30.594 -42.777 1.00 78.81 241 GLN A O 1
ATOM 1803 N N . GLN A 1 242 ? 12.054 29.673 -42.712 1.00 85.00 242 GLN A N 1
ATOM 1804 C CA . GLN A 1 242 ? 12.397 29.911 -44.114 1.00 85.00 242 GLN A CA 1
ATOM 1805 C C . GLN A 1 242 ? 12.708 28.601 -44.842 1.00 85.00 242 GLN A C 1
ATOM 1807 O O . GLN A 1 242 ? 13.484 27.782 -44.350 1.00 85.00 242 GLN A O 1
ATOM 1812 N N . PHE A 1 243 ? 12.146 28.443 -46.039 1.00 86.25 243 PHE A N 1
ATOM 1813 C CA . PHE A 1 243 ? 12.479 27.370 -46.972 1.00 86.25 243 PHE A CA 1
ATOM 1814 C C . PHE A 1 243 ? 12.862 27.948 -48.326 1.00 86.25 243 PHE A C 1
ATOM 1816 O O . PHE A 1 243 ? 12.301 28.955 -48.757 1.00 86.25 243 PHE A O 1
ATOM 1823 N N . ILE A 1 244 ? 13.796 27.293 -49.004 1.00 87.31 244 ILE A N 1
ATOM 1824 C CA . ILE A 1 244 ? 14.327 27.721 -50.290 1.00 87.31 244 ILE A CA 1
ATOM 1825 C C . ILE A 1 244 ? 14.136 26.590 -51.303 1.00 87.31 244 ILE A C 1
ATOM 1827 O O . ILE A 1 244 ? 14.406 25.426 -51.002 1.00 87.31 244 ILE A O 1
ATOM 1831 N N . ALA A 1 245 ? 13.670 26.941 -52.498 1.00 88.00 245 ALA A N 1
ATOM 1832 C CA . ALA A 1 245 ? 13.701 26.100 -53.688 1.00 88.00 245 ALA A CA 1
ATOM 1833 C C . ALA A 1 245 ? 14.466 26.847 -54.786 1.00 88.00 245 ALA A C 1
ATOM 1835 O O . ALA A 1 245 ? 14.316 28.059 -54.920 1.00 88.00 245 ALA A O 1
ATOM 1836 N N . ILE A 1 246 ? 15.282 26.146 -55.568 1.00 88.88 246 ILE A N 1
ATOM 1837 C CA . ILE A 1 246 ? 16.081 26.751 -56.640 1.00 88.88 246 ILE A CA 1
ATOM 1838 C C . ILE A 1 246 ? 15.780 26.004 -57.935 1.00 88.88 246 ILE A C 1
ATOM 1840 O O . ILE A 1 246 ? 15.780 24.776 -57.936 1.00 88.88 246 ILE A O 1
ATOM 1844 N N . LEU A 1 247 ? 15.537 26.744 -59.016 1.00 88.88 247 LEU A N 1
ATOM 1845 C CA . LEU A 1 247 ? 15.535 26.216 -60.379 1.00 88.88 247 LEU A CA 1
ATOM 1846 C C . LEU A 1 247 ? 16.802 26.682 -61.093 1.00 88.88 247 LEU A C 1
ATOM 1848 O O . LEU A 1 247 ? 17.074 27.883 -61.174 1.00 88.88 247 LEU A O 1
ATOM 1852 N N . SER A 1 248 ? 17.567 25.725 -61.608 1.00 88.19 248 SER A N 1
ATOM 1853 C CA . SER A 1 248 ? 18.761 25.979 -62.414 1.00 88.19 248 SER A CA 1
ATOM 1854 C C . SER A 1 248 ? 18.426 26.486 -63.825 1.00 88.19 248 SER A C 1
ATOM 1856 O O . SER A 1 248 ? 17.304 26.324 -64.298 1.00 88.19 248 SER A O 1
ATOM 1858 N N . ASP A 1 249 ? 19.418 27.043 -64.529 1.00 87.00 249 ASP A N 1
ATOM 1859 C CA . ASP A 1 249 ? 19.294 27.534 -65.917 1.00 87.00 249 ASP A CA 1
ATOM 1860 C C . ASP A 1 249 ? 18.653 26.489 -66.855 1.00 87.00 249 ASP A C 1
ATOM 1862 O O . ASP A 1 249 ? 17.714 26.782 -67.596 1.00 87.00 249 ASP A O 1
ATOM 1866 N N . SER A 1 250 ? 19.084 25.224 -66.760 1.00 85.88 250 SER A N 1
ATOM 1867 C CA . SER A 1 250 ? 18.501 24.128 -67.545 1.00 85.88 250 SER A CA 1
ATOM 1868 C C . SER A 1 250 ? 17.049 23.836 -67.172 1.00 85.88 250 SER A C 1
ATOM 1870 O O . SER A 1 250 ? 16.219 23.646 -68.054 1.00 85.88 250 SER A O 1
ATOM 1872 N N . GLU A 1 251 ? 16.720 23.837 -65.878 1.00 86.00 251 GLU A N 1
ATOM 1873 C CA . GLU A 1 251 ? 15.353 23.567 -65.415 1.00 86.00 251 GLU A CA 1
ATOM 1874 C C . GLU A 1 251 ? 14.403 24.714 -65.765 1.00 86.00 251 GLU A C 1
ATOM 1876 O O . GLU A 1 251 ? 13.226 24.479 -66.032 1.00 86.00 251 GLU A O 1
ATOM 1881 N N . LEU A 1 252 ? 14.904 25.950 -65.814 1.00 85.38 252 LEU A N 1
ATOM 1882 C CA . LEU A 1 252 ? 14.145 27.104 -66.283 1.00 85.38 252 LEU A CA 1
ATOM 1883 C C . LEU A 1 252 ? 13.853 27.014 -67.774 1.00 85.38 252 LEU A C 1
ATOM 1885 O O . LEU A 1 252 ? 12.704 27.207 -68.173 1.00 85.38 252 LEU A O 1
ATOM 1889 N N . ALA A 1 253 ? 14.863 26.691 -68.583 1.00 85.25 253 ALA A N 1
ATOM 1890 C CA . ALA A 1 253 ? 14.697 26.494 -70.019 1.00 85.25 253 ALA A CA 1
ATOM 1891 C C . ALA A 1 253 ? 13.693 25.370 -70.325 1.00 85.25 253 ALA A C 1
ATOM 1893 O O . ALA A 1 253 ? 12.810 25.549 -71.165 1.00 85.25 253 ALA A O 1
ATOM 1894 N N . ASP A 1 254 ? 13.770 24.256 -69.598 1.00 84.81 254 ASP A N 1
ATOM 1895 C CA . ASP A 1 254 ? 12.858 23.125 -69.774 1.00 84.81 254 ASP A CA 1
ATOM 1896 C C . ASP A 1 254 ? 11.434 23.456 -69.306 1.00 84.81 254 ASP A C 1
ATOM 1898 O O . ASP A 1 254 ? 10.459 23.135 -69.991 1.00 84.81 254 ASP A O 1
ATOM 1902 N N . ALA A 1 255 ? 11.293 24.134 -68.163 1.00 83.69 255 ALA A N 1
ATOM 1903 C CA . ALA A 1 255 ? 9.988 24.430 -67.589 1.00 83.69 255 ALA A CA 1
ATOM 1904 C C . ALA A 1 255 ? 9.262 25.584 -68.285 1.00 83.69 255 ALA A C 1
ATOM 1906 O O . ALA A 1 255 ? 8.067 25.466 -68.528 1.00 83.69 255 ALA A O 1
ATOM 1907 N N . PHE A 1 256 ? 9.952 26.685 -68.595 1.00 83.06 256 PHE A N 1
ATOM 1908 C CA . PHE A 1 256 ? 9.343 27.925 -69.094 1.00 83.06 256 PHE A CA 1
ATOM 1909 C C . PHE A 1 256 ? 9.700 28.253 -70.549 1.00 83.06 256 PHE A C 1
ATOM 1911 O O . PHE A 1 256 ? 8.982 29.030 -71.178 1.00 83.06 256 PHE A O 1
ATOM 1918 N N . GLY A 1 257 ? 10.762 27.666 -71.108 1.00 81.44 257 GLY A N 1
ATOM 1919 C CA . GLY A 1 257 ? 11.186 27.894 -72.496 1.00 81.44 257 GLY A CA 1
ATOM 1920 C C . GLY A 1 257 ? 10.414 27.078 -73.539 1.00 81.44 257 GLY A C 1
ATOM 1921 O O . GLY A 1 257 ? 10.469 27.394 -74.728 1.00 81.44 257 GLY A O 1
ATOM 1922 N N . THR A 1 258 ? 9.661 26.056 -73.117 1.00 77.06 258 THR A N 1
ATOM 1923 C CA . THR A 1 258 ? 8.838 25.211 -73.998 1.00 77.06 258 THR A CA 1
ATOM 1924 C C . THR A 1 258 ? 7.363 25.242 -73.597 1.00 77.06 258 THR A C 1
ATOM 1926 O O . THR A 1 258 ? 7.019 25.382 -72.424 1.00 77.06 258 THR A O 1
ATOM 1929 N N . GLU A 1 259 ? 6.460 25.168 -74.580 1.00 72.62 259 GLU A N 1
ATOM 1930 C CA . GLU A 1 259 ? 5.018 25.208 -74.320 1.00 72.62 259 GLU A CA 1
ATOM 1931 C C . GLU A 1 259 ? 4.590 23.934 -73.575 1.00 72.62 259 GLU A C 1
ATOM 1933 O O . GLU A 1 259 ? 4.787 22.824 -74.070 1.00 72.62 259 GLU A O 1
ATOM 1938 N N . GLY A 1 260 ? 4.012 24.094 -72.380 1.00 69.69 260 GLY A N 1
ATOM 1939 C CA . GLY A 1 260 ? 3.580 22.974 -71.538 1.00 69.69 260 GLY A CA 1
ATOM 1940 C C . GLY A 1 260 ? 4.682 22.326 -70.693 1.00 69.69 260 GLY A C 1
ATOM 1941 O O . GLY A 1 260 ? 4.474 21.215 -70.200 1.00 69.69 260 GLY A O 1
ATOM 1942 N N . GLY A 1 261 ? 5.829 22.990 -70.510 1.00 78.06 261 GLY A N 1
ATOM 1943 C CA . GLY A 1 261 ? 6.849 22.561 -69.550 1.00 78.06 261 GLY A CA 1
ATOM 1944 C C . GLY A 1 261 ? 6.312 22.482 -68.113 1.00 78.06 261 GLY A C 1
ATOM 1945 O O . GLY A 1 261 ? 5.244 23.006 -67.793 1.00 78.06 261 GLY A O 1
ATOM 1946 N N . VAL A 1 262 ? 7.023 21.781 -67.228 1.00 79.69 262 VAL A N 1
ATOM 1947 C CA . VAL A 1 262 ? 6.632 21.631 -65.815 1.00 79.69 262 VAL A CA 1
ATOM 1948 C C . VAL A 1 262 ? 7.838 21.893 -64.923 1.00 79.69 262 VAL A C 1
ATOM 1950 O O . VAL A 1 262 ? 8.838 21.188 -65.017 1.00 79.69 262 VAL A O 1
ATOM 1953 N N . ALA A 1 263 ? 7.725 22.866 -64.020 1.00 83.25 263 ALA A N 1
ATOM 1954 C CA . ALA A 1 263 ? 8.697 23.102 -62.954 1.00 83.25 263 ALA A CA 1
ATOM 1955 C C . ALA A 1 263 ? 8.207 22.470 -61.650 1.00 83.25 263 ALA A C 1
ATOM 1957 O O . ALA A 1 263 ? 7.081 22.723 -61.224 1.00 83.25 263 ALA A O 1
ATOM 1958 N N . THR A 1 264 ? 9.057 21.693 -60.978 1.00 82.81 264 THR A N 1
ATOM 1959 C CA . THR A 1 264 ? 8.780 21.218 -59.614 1.00 82.81 264 THR A CA 1
ATOM 1960 C C . THR A 1 264 ? 9.600 22.030 -58.622 1.00 82.81 264 THR A C 1
ATOM 1962 O O . THR A 1 264 ? 10.815 21.886 -58.547 1.00 82.81 264 THR A O 1
ATOM 1965 N N . LEU A 1 265 ? 8.935 22.875 -57.841 1.00 85.62 265 LEU A N 1
ATOM 1966 C CA . LEU A 1 265 ? 9.555 23.650 -56.776 1.00 85.62 265 LEU A CA 1
ATOM 1967 C C . LEU A 1 265 ? 9.617 22.808 -55.509 1.00 85.62 265 LEU A C 1
ATOM 1969 O O . LEU A 1 265 ? 8.589 22.562 -54.883 1.00 85.62 265 LEU A O 1
ATOM 1973 N N . SER A 1 266 ? 10.814 22.375 -55.137 1.00 85.06 266 SER A N 1
ATOM 1974 C CA . SER A 1 266 ? 11.057 21.593 -53.926 1.00 85.06 266 SER A CA 1
ATOM 1975 C C . SER A 1 266 ? 11.637 22.482 -52.833 1.00 85.06 266 SER A C 1
ATOM 1977 O O . SER A 1 266 ? 12.801 22.864 -52.904 1.00 85.06 266 SER A O 1
ATOM 1979 N N . PHE A 1 267 ? 10.824 22.833 -51.839 1.00 84.94 267 PHE A N 1
ATOM 1980 C CA . PHE A 1 267 ? 11.223 23.741 -50.767 1.00 84.94 267 PHE A CA 1
ATOM 1981 C C . PHE A 1 267 ? 11.879 22.964 -49.630 1.00 84.94 267 PHE A C 1
ATOM 1983 O O . PHE A 1 267 ? 11.250 22.102 -49.014 1.00 84.94 267 PHE A O 1
ATOM 1990 N N . GLY A 1 268 ? 13.136 23.289 -49.336 1.00 82.38 268 GLY A N 1
ATOM 1991 C CA . GLY A 1 268 ? 13.912 22.701 -48.246 1.00 82.38 268 GLY A CA 1
ATOM 1992 C C . GLY A 1 268 ? 14.704 23.756 -47.476 1.00 82.38 268 GLY A C 1
ATOM 1993 O O . GLY A 1 268 ? 14.769 24.920 -47.859 1.00 82.38 268 GLY A O 1
ATOM 1994 N N . ASN A 1 269 ? 15.309 23.360 -46.363 1.00 75.12 269 ASN A N 1
ATOM 1995 C CA . ASN A 1 269 ? 16.074 24.241 -45.472 1.00 75.12 269 ASN A CA 1
ATOM 1996 C C . ASN A 1 269 ? 17.584 23.903 -45.449 1.00 75.12 269 ASN A C 1
ATOM 1998 O O . ASN A 1 269 ? 18.270 24.189 -44.473 1.00 75.12 269 ASN A O 1
ATOM 2002 N N . GLY A 1 270 ? 18.100 23.280 -46.516 1.00 66.00 270 GLY A N 1
ATOM 2003 C CA . GLY A 1 270 ? 19.532 22.988 -46.690 1.00 66.00 270 GLY A CA 1
ATOM 2004 C C . GLY A 1 270 ? 20.007 21.604 -46.224 1.00 66.00 270 GLY A C 1
ATOM 2005 O O . GLY A 1 270 ? 21.173 21.279 -46.426 1.00 66.00 270 GLY A O 1
ATOM 2006 N N . GLU A 1 271 ? 19.133 20.757 -45.669 1.00 58.28 271 GLU A N 1
ATOM 2007 C CA . GLU A 1 271 ? 19.499 19.422 -45.148 1.00 58.28 271 GLU A CA 1
ATOM 2008 C C . GLU A 1 271 ? 19.136 18.251 -46.086 1.00 58.28 271 GLU A C 1
ATOM 2010 O O . GLU A 1 271 ? 19.052 17.102 -45.660 1.00 58.28 271 GLU A O 1
ATOM 2015 N N . GLY A 1 272 ? 18.897 18.519 -47.374 1.00 58.50 272 GLY A N 1
ATOM 2016 C CA . GLY A 1 272 ? 18.593 17.481 -48.373 1.00 58.50 272 GLY A CA 1
ATOM 2017 C C . GLY A 1 272 ? 17.198 16.846 -48.264 1.00 58.50 272 GLY A C 1
ATOM 2018 O O . GLY A 1 272 ? 16.870 15.983 -49.073 1.00 58.50 272 GLY A O 1
ATOM 2019 N N . ASN A 1 273 ? 16.368 17.292 -47.316 1.00 65.75 273 ASN A N 1
ATOM 2020 C CA . ASN A 1 273 ? 14.966 16.899 -47.186 1.00 65.75 273 ASN A CA 1
ATOM 2021 C C . ASN A 1 273 ? 14.045 18.050 -47.615 1.00 65.75 273 ASN A C 1
ATOM 2023 O O . ASN A 1 273 ? 14.187 19.180 -47.140 1.00 65.75 273 ASN A O 1
ATOM 2027 N N . ASN A 1 274 ? 13.086 17.746 -48.490 1.00 74.12 274 ASN A N 1
ATOM 2028 C CA . ASN A 1 274 ? 12.073 18.699 -48.940 1.00 74.12 274 ASN A CA 1
ATOM 2029 C C . ASN A 1 274 ? 10.920 18.730 -47.931 1.00 74.12 274 ASN A C 1
ATOM 2031 O O . ASN A 1 274 ? 10.332 17.690 -47.639 1.00 74.12 274 ASN A O 1
ATOM 2035 N N . ALA A 1 275 ? 10.581 19.915 -47.430 1.00 74.62 275 ALA A N 1
ATOM 2036 C CA . ALA A 1 275 ? 9.455 20.127 -46.524 1.00 74.62 275 ALA A CA 1
ATOM 2037 C C . ALA A 1 275 ? 8.113 20.042 -47.268 1.00 74.62 275 ALA A C 1
ATOM 2039 O O . ALA A 1 275 ? 7.141 19.484 -46.765 1.00 74.62 275 ALA A O 1
ATOM 2040 N N . PHE A 1 276 ? 8.059 20.598 -48.479 1.00 79.31 276 PHE A N 1
ATOM 2041 C CA . PHE A 1 276 ? 6.905 20.537 -49.375 1.00 79.31 276 PHE A CA 1
ATOM 2042 C C . PHE A 1 276 ? 7.343 20.799 -50.818 1.00 79.31 276 PHE A C 1
ATOM 2044 O O . PHE A 1 276 ? 8.450 21.281 -51.073 1.00 79.31 276 PHE A O 1
ATOM 2051 N N . SER A 1 277 ? 6.471 20.481 -51.777 1.00 81.00 277 SER A N 1
ATOM 2052 C CA . SER A 1 277 ? 6.720 20.787 -53.184 1.00 81.00 277 SER A CA 1
ATOM 2053 C C . SER A 1 277 ? 5.477 21.291 -53.908 1.00 81.00 277 SER A C 1
ATOM 2055 O O . SER A 1 277 ? 4.355 20.897 -53.587 1.00 81.00 277 SER A O 1
ATOM 2057 N N . PHE A 1 278 ? 5.693 22.159 -54.895 1.00 80.12 278 PHE A N 1
ATOM 2058 C CA . PHE A 1 278 ? 4.672 22.603 -55.841 1.00 80.12 278 PHE A CA 1
ATOM 2059 C C . PHE A 1 278 ? 5.076 22.236 -57.256 1.00 80.12 278 PHE A C 1
ATOM 2061 O O . PHE A 1 278 ? 6.258 22.214 -57.586 1.00 80.12 278 PHE A O 1
ATOM 2068 N N . THR A 1 279 ? 4.086 22.006 -58.108 1.00 79.19 279 THR A N 1
ATOM 2069 C CA . THR A 1 279 ? 4.298 21.905 -59.549 1.00 79.19 279 THR A CA 1
ATOM 2070 C C . THR A 1 279 ? 3.713 23.143 -60.213 1.00 79.19 279 THR A C 1
ATOM 2072 O O . THR A 1 279 ? 2.578 23.530 -59.937 1.00 79.19 279 THR A O 1
ATOM 2075 N N . LEU A 1 280 ? 4.514 23.796 -61.048 1.00 80.94 280 LEU A N 1
ATOM 2076 C CA . LEU A 1 280 ? 4.114 24.926 -61.870 1.00 80.94 280 LEU A CA 1
ATOM 2077 C C . LEU A 1 280 ? 4.082 24.478 -63.324 1.00 80.94 280 LEU A C 1
ATOM 2079 O O . LEU A 1 280 ? 5.027 23.863 -63.815 1.00 80.94 280 LEU A O 1
ATOM 2083 N N . THR A 1 281 ? 3.004 24.824 -64.015 1.00 78.62 281 THR A N 1
ATOM 2084 C CA . THR A 1 281 ? 2.850 24.579 -65.448 1.00 78.62 281 THR A CA 1
ATOM 2085 C C . THR A 1 281 ? 2.577 25.921 -66.118 1.00 78.62 281 THR A C 1
ATOM 2087 O O . THR A 1 281 ? 1.470 26.447 -65.967 1.00 78.62 281 THR A O 1
ATOM 2090 N N . PRO A 1 282 ? 3.561 26.531 -66.799 1.00 75.69 282 PRO A N 1
ATOM 2091 C CA . PRO A 1 282 ? 3.331 27.761 -67.535 1.00 75.69 282 PRO A CA 1
ATOM 2092 C C . PRO A 1 282 ? 2.322 27.566 -68.665 1.00 75.69 282 PRO A C 1
ATOM 2094 O O . PRO A 1 282 ? 2.293 26.550 -69.358 1.00 75.69 282 PRO A O 1
ATOM 2097 N N . THR A 1 283 ? 1.498 28.589 -68.860 1.00 70.69 283 THR A N 1
ATOM 2098 C CA . THR A 1 283 ? 0.482 28.666 -69.917 1.00 70.69 283 THR A CA 1
ATOM 2099 C C . THR A 1 283 ? 1.009 29.293 -71.209 1.00 70.69 283 THR A C 1
ATOM 2101 O O . THR A 1 283 ? 0.319 29.271 -72.225 1.00 70.69 283 THR A O 1
ATOM 2104 N N . SER A 1 284 ? 2.221 29.848 -71.183 1.00 75.75 284 SER A N 1
ATOM 2105 C CA . SER A 1 284 ? 2.909 30.456 -72.322 1.00 75.75 284 SER A CA 1
ATOM 2106 C C . SER A 1 284 ? 4.420 30.287 -72.189 1.00 75.75 284 SER A C 1
ATOM 2108 O O . SER A 1 284 ? 4.939 30.210 -71.078 1.00 75.75 284 SER A O 1
ATOM 2110 N N . THR A 1 285 ? 5.128 30.273 -73.316 1.00 78.88 285 THR A N 1
ATOM 2111 C CA . THR A 1 285 ? 6.596 30.235 -73.355 1.00 78.88 285 THR A CA 1
ATOM 2112 C C . THR A 1 285 ? 7.201 31.584 -72.975 1.00 78.88 285 THR A C 1
ATOM 2114 O O . THR A 1 285 ? 6.741 32.622 -73.458 1.00 78.88 285 THR A O 1
ATOM 2117 N N . TYR A 1 286 ? 8.276 31.559 -72.197 1.00 81.56 286 TYR A N 1
ATOM 2118 C CA . TYR A 1 286 ? 9.091 32.716 -71.841 1.00 81.56 286 TYR A CA 1
ATOM 2119 C C . TYR A 1 286 ? 10.491 32.588 -72.455 1.00 81.56 286 TYR A C 1
ATOM 2121 O O . TYR A 1 286 ? 11.014 31.486 -72.603 1.00 81.56 286 TYR A O 1
ATOM 2129 N N . ASP A 1 287 ? 11.113 33.715 -72.807 1.00 82.94 287 ASP A N 1
ATOM 2130 C CA . ASP A 1 287 ? 12.502 33.733 -73.277 1.00 82.94 287 ASP A CA 1
ATOM 2131 C C . ASP A 1 287 ? 13.467 33.638 -72.090 1.00 82.94 287 ASP A C 1
ATOM 2133 O O . ASP A 1 287 ? 13.895 34.639 -71.524 1.00 82.94 287 ASP A O 1
ATOM 2137 N N . THR A 1 288 ? 13.844 32.422 -71.712 1.00 80.81 288 THR A N 1
ATOM 2138 C CA . THR A 1 288 ? 14.717 32.185 -70.553 1.00 80.81 288 THR A CA 1
ATOM 2139 C C . THR A 1 288 ? 16.147 32.704 -70.732 1.00 80.81 288 THR A C 1
ATOM 2141 O O . THR A 1 288 ? 16.910 32.719 -69.772 1.00 80.81 288 THR A O 1
ATOM 2144 N N . SER A 1 289 ? 16.518 33.184 -71.927 1.00 77.94 289 SER A N 1
ATOM 2145 C CA . SER A 1 289 ? 17.830 33.793 -72.185 1.00 77.94 289 SER A CA 1
ATOM 2146 C C . SER A 1 289 ? 17.890 35.291 -71.861 1.00 77.94 289 SER A C 1
ATOM 2148 O O . SER A 1 289 ? 18.983 35.861 -71.784 1.00 77.94 289 SER A O 1
ATOM 2150 N N . SER A 1 290 ? 16.734 35.935 -71.658 1.00 83.56 290 SER A N 1
ATOM 2151 C CA . SER A 1 290 ? 16.630 37.371 -71.408 1.00 83.56 290 SER A CA 1
ATOM 2152 C C . SER A 1 290 ? 16.370 37.677 -69.935 1.00 83.56 290 SER A C 1
ATOM 2154 O O . SER A 1 290 ? 15.277 37.456 -69.405 1.00 83.56 290 SER A O 1
ATOM 2156 N N . THR A 1 291 ? 17.358 38.296 -69.293 1.00 82.44 291 THR A N 1
ATOM 2157 C CA . THR A 1 291 ? 17.320 38.730 -67.891 1.00 82.44 291 THR A CA 1
ATOM 2158 C C . THR A 1 291 ? 16.081 39.553 -67.530 1.00 82.44 291 THR A C 1
ATOM 2160 O O . THR A 1 291 ? 15.460 39.329 -66.494 1.00 82.44 291 THR A O 1
ATOM 2163 N N . SER A 1 292 ? 15.662 40.480 -68.397 1.00 82.00 292 SER A N 1
ATOM 2164 C CA . SER A 1 292 ? 14.495 41.331 -68.131 1.00 82.00 292 SER A CA 1
ATOM 2165 C C . SER A 1 292 ? 13.184 40.543 -68.130 1.00 82.00 292 SER A C 1
ATOM 2167 O O . SER A 1 292 ? 12.276 40.847 -67.353 1.00 82.00 292 SER A O 1
ATOM 2169 N N . THR A 1 293 ? 13.083 39.502 -68.960 1.00 84.06 293 THR A N 1
ATOM 2170 C CA . THR A 1 293 ? 11.895 38.641 -68.999 1.00 84.06 293 THR A CA 1
ATOM 2171 C C . THR A 1 293 ? 11.836 37.699 -67.798 1.00 84.06 293 THR A C 1
ATOM 2173 O O . THR A 1 293 ? 10.757 37.505 -67.245 1.00 84.06 293 THR A O 1
ATOM 2176 N N . MET A 1 294 ? 12.983 37.196 -67.329 1.00 83.19 294 MET A N 1
ATOM 2177 C CA . MET A 1 294 ? 13.068 36.359 -66.127 1.00 83.19 294 MET A CA 1
ATOM 2178 C C . MET A 1 294 ? 12.818 37.152 -64.843 1.00 83.19 294 MET A C 1
ATOM 2180 O O . MET A 1 294 ? 12.086 36.690 -63.973 1.00 83.19 294 MET A O 1
ATOM 2184 N N . SER A 1 295 ? 13.315 38.388 -64.756 1.00 83.06 295 SER A N 1
ATOM 2185 C CA . SER A 1 295 ? 13.000 39.298 -63.647 1.00 83.06 295 SER A CA 1
ATOM 2186 C C . SER A 1 295 ? 11.50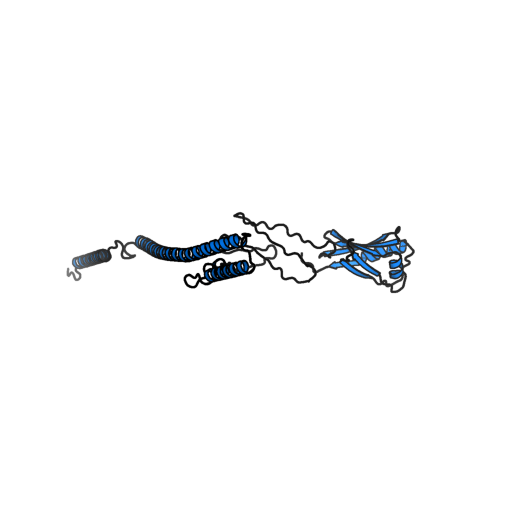0 39.630 -63.581 1.00 83.06 295 SER A C 1
ATOM 2188 O O . SER A 1 295 ? 10.908 39.631 -62.503 1.00 83.06 295 SER A O 1
ATOM 2190 N N . THR A 1 296 ? 10.853 39.830 -64.736 1.00 83.44 296 THR A N 1
ATOM 2191 C CA . THR A 1 296 ? 9.397 40.057 -64.796 1.00 83.44 296 THR A CA 1
ATOM 2192 C C . THR A 1 296 ? 8.620 38.809 -64.366 1.00 83.44 296 THR A C 1
ATOM 2194 O O . THR A 1 296 ? 7.706 38.905 -63.553 1.00 83.44 296 THR A O 1
ATOM 2197 N N . LEU A 1 297 ? 9.029 37.625 -64.838 1.00 83.94 297 LEU A N 1
ATOM 2198 C CA . LEU A 1 297 ? 8.440 36.349 -64.426 1.00 83.94 297 LEU A CA 1
ATOM 2199 C C . LEU A 1 297 ? 8.576 36.115 -62.910 1.00 83.94 297 LEU A C 1
ATOM 2201 O O . LEU A 1 297 ? 7.644 35.620 -62.280 1.00 83.94 297 LEU A O 1
ATOM 2205 N N . ALA A 1 298 ? 9.705 36.496 -62.307 1.00 83.19 298 ALA A N 1
ATOM 2206 C CA . ALA A 1 298 ? 9.910 36.408 -60.863 1.00 83.19 298 ALA A CA 1
ATOM 2207 C C . ALA A 1 298 ? 8.941 37.300 -60.069 1.00 83.19 298 ALA A C 1
ATOM 2209 O O . ALA A 1 298 ? 8.372 36.856 -59.067 1.00 83.19 298 ALA A O 1
ATOM 2210 N N . ALA A 1 299 ? 8.693 38.524 -60.539 1.00 82.94 299 ALA A N 1
ATOM 2211 C CA . ALA A 1 299 ? 7.706 39.413 -59.930 1.00 82.94 299 ALA A CA 1
ATOM 2212 C C . ALA A 1 299 ? 6.281 38.836 -60.032 1.00 82.94 299 ALA A C 1
ATOM 2214 O O . ALA A 1 299 ? 5.586 38.737 -59.020 1.00 82.94 299 ALA A O 1
ATOM 2215 N N . ASP A 1 300 ? 5.886 38.360 -61.215 1.00 83.00 300 ASP A N 1
ATOM 2216 C CA . ASP A 1 300 ? 4.557 37.775 -61.442 1.00 83.00 300 ASP A CA 1
ATOM 2217 C C . ASP A 1 300 ? 4.321 36.519 -60.579 1.00 83.00 300 ASP A C 1
ATOM 2219 O O . ASP A 1 300 ? 3.247 36.338 -59.998 1.00 83.00 300 ASP A O 1
ATOM 2223 N N . LEU A 1 301 ? 5.334 35.653 -60.447 1.00 83.12 301 LEU A N 1
ATOM 2224 C CA . LEU A 1 301 ? 5.264 34.460 -59.598 1.00 83.12 301 LEU A CA 1
ATOM 2225 C C . LEU A 1 301 ? 5.186 34.814 -58.108 1.00 83.12 301 LEU A C 1
ATOM 2227 O O . LEU A 1 301 ? 4.465 34.147 -57.367 1.00 83.12 301 LEU A O 1
ATOM 2231 N N . THR A 1 302 ? 5.877 35.868 -57.673 1.00 82.62 302 THR A N 1
ATOM 2232 C CA . THR A 1 302 ? 5.812 36.358 -56.286 1.00 82.62 302 THR A CA 1
ATOM 2233 C C . THR A 1 302 ? 4.407 36.831 -55.920 1.00 82.62 302 THR A C 1
ATOM 2235 O O . THR A 1 302 ? 3.905 36.522 -54.839 1.00 82.62 302 THR A O 1
ATOM 2238 N N . ASP A 1 303 ? 3.732 37.533 -56.829 1.00 79.62 303 ASP A N 1
ATOM 2239 C CA . ASP A 1 303 ? 2.373 38.019 -56.583 1.00 79.62 303 ASP A CA 1
ATOM 2240 C C . ASP A 1 303 ? 1.330 36.887 -56.602 1.00 79.62 303 ASP A C 1
ATOM 2242 O O . ASP A 1 303 ? 0.326 36.938 -55.876 1.00 79.62 303 ASP A O 1
ATOM 2246 N N . ALA A 1 304 ? 1.570 35.845 -57.405 1.00 75.69 304 ALA A N 1
ATOM 2247 C CA . ALA A 1 304 ? 0.652 34.726 -57.589 1.00 75.69 304 ALA A CA 1
ATOM 2248 C C . ALA A 1 304 ? 0.766 33.627 -56.513 1.00 75.69 304 ALA A C 1
ATOM 2250 O O . ALA A 1 304 ? -0.230 32.959 -56.215 1.00 75.69 304 ALA A O 1
ATOM 2251 N N . LEU A 1 305 ? 1.950 33.408 -55.931 1.00 75.88 305 LEU A N 1
ATOM 2252 C CA . LEU A 1 305 ? 2.214 32.259 -55.059 1.00 75.88 305 LEU A CA 1
ATOM 2253 C C . LEU A 1 305 ? 1.981 32.578 -53.578 1.00 75.88 305 LEU A C 1
ATOM 2255 O O . LEU A 1 305 ? 2.691 33.359 -52.949 1.00 75.88 305 LEU A O 1
ATOM 2259 N N . LYS A 1 306 ? 0.996 31.901 -52.978 1.00 71.06 306 LYS A N 1
ATOM 2260 C CA . LYS A 1 306 ? 0.736 31.934 -51.532 1.00 71.06 306 LYS A CA 1
ATOM 2261 C C . LYS A 1 306 ? 0.437 30.534 -51.026 1.00 71.06 306 LYS A C 1
ATOM 2263 O O . LYS A 1 306 ? -0.303 29.791 -51.667 1.00 71.06 306 LYS A O 1
ATOM 2268 N N . LEU A 1 307 ? 0.966 30.205 -49.852 1.00 72.56 307 LEU A N 1
ATOM 2269 C CA . LEU A 1 307 ? 0.698 28.940 -49.179 1.00 72.56 307 LEU A CA 1
ATOM 2270 C C . LEU A 1 307 ? 0.106 29.214 -47.796 1.00 72.56 307 LEU A C 1
ATOM 2272 O O . LEU A 1 307 ? 0.644 29.994 -47.015 1.00 72.56 307 LEU A O 1
ATOM 2276 N N . SER A 1 308 ? -0.990 28.534 -47.478 1.00 67.81 308 SER A N 1
ATOM 2277 C CA . SER A 1 308 ? -1.504 28.447 -46.114 1.00 67.81 308 SER A CA 1
ATOM 2278 C C . SER A 1 308 ? -1.480 26.985 -45.700 1.00 67.81 308 SER A C 1
ATOM 2280 O O . SER A 1 308 ? -2.161 26.155 -46.304 1.00 67.81 308 SER A O 1
ATOM 2282 N N . ALA A 1 309 ? -0.664 26.662 -44.700 1.00 62.91 309 ALA A N 1
ATOM 2283 C CA . ALA A 1 309 ? -0.682 25.355 -44.067 1.00 62.91 309 ALA A CA 1
ATOM 2284 C C . ALA A 1 309 ? -1.618 25.460 -42.862 1.00 62.91 309 ALA A C 1
ATOM 2286 O O . ALA A 1 309 ? -1.292 26.140 -41.892 1.00 62.91 309 ALA A O 1
ATOM 2287 N N . THR A 1 310 ? -2.800 24.841 -42.950 1.00 53.69 310 THR A N 1
ATOM 2288 C CA . THR A 1 310 ? -3.743 24.738 -41.827 1.00 53.69 310 THR A CA 1
ATOM 2289 C C . THR A 1 310 ? -3.825 23.278 -41.399 1.00 53.69 310 THR A C 1
ATOM 2291 O O . THR A 1 310 ? -4.300 22.443 -42.166 1.00 53.69 310 THR A O 1
ATOM 2294 N N . GLY A 1 311 ? -3.353 22.968 -40.191 1.00 49.69 311 GLY A N 1
ATOM 2295 C CA . GLY A 1 311 ? -3.430 21.609 -39.639 1.00 49.69 311 GLY A CA 1
ATOM 2296 C C . GLY A 1 311 ? -2.368 21.225 -38.608 1.00 49.69 311 GLY A C 1
ATOM 2297 O O . GLY A 1 311 ? -2.436 20.119 -38.085 1.00 49.69 311 GLY A O 1
ATOM 2298 N N . GLY A 1 312 ? -1.405 22.093 -38.283 1.00 44.22 312 GLY A N 1
ATOM 2299 C CA . GLY A 1 312 ? -0.478 21.831 -37.174 1.00 44.22 312 GLY A CA 1
ATOM 2300 C C . GLY A 1 312 ? -1.014 22.392 -35.856 1.00 44.22 312 GLY A C 1
ATOM 2301 O O . GLY A 1 312 ? -1.541 23.502 -35.813 1.00 44.22 312 GLY A O 1
ATOM 2302 N N . VAL A 1 313 ? -0.911 21.605 -34.789 1.00 38.19 313 VAL A N 1
ATOM 2303 C CA . VAL A 1 313 ? -1.343 21.984 -33.437 1.00 38.19 313 VAL A CA 1
ATOM 2304 C C . VAL A 1 313 ? -0.402 23.082 -32.911 1.00 38.19 313 VAL A C 1
ATOM 2306 O O . VAL A 1 313 ? 0.807 22.859 -32.886 1.00 38.19 313 VAL A O 1
ATOM 2309 N N . ASP A 1 314 ? -0.939 24.260 -32.560 1.00 36.41 314 ASP A N 1
ATOM 2310 C CA . ASP A 1 314 ? -0.207 25.303 -31.807 1.00 36.41 314 ASP A CA 1
ATOM 2311 C C . ASP A 1 314 ? 0.182 24.811 -30.402 1.00 36.41 314 ASP A C 1
ATOM 2313 O O . ASP A 1 314 ? -0.661 24.143 -29.750 1.00 36.41 314 ASP A O 1
#